Protein AF-A0A3B9G2R1-F1 (afdb_monomer_lite)

Radius of gyration: 19.55 Å; chains: 1; bounding box: 40×52×45 Å

Structure (mmCIF, N/CA/C/O backbone):
data_AF-A0A3B9G2R1-F1
#
_entry.id   AF-A0A3B9G2R1-F1
#
loop_
_atom_site.group_PDB
_atom_site.id
_atom_site.type_symbol
_atom_site.label_atom_id
_atom_site.label_alt_id
_atom_site.label_comp_id
_atom_site.label_asym_id
_atom_site.label_entity_id
_atom_site.label_seq_id
_atom_site.pdbx_PDB_ins_code
_atom_site.Cartn_x
_atom_site.Cartn_y
_atom_site.Cartn_z
_atom_site.occupancy
_atom_site.B_iso_or_equiv
_atom_site.auth_seq_id
_atom_site.auth_comp_id
_atom_site.auth_asym_id
_atom_site.auth_atom_id
_atom_site.pdbx_PDB_model_num
ATOM 1 N N . MET A 1 1 ? 6.157 -12.176 -3.602 1.00 45.78 1 MET A N 1
ATOM 2 C CA . MET A 1 1 ? 5.089 -12.116 -2.563 1.00 45.78 1 MET A CA 1
ATOM 3 C C . MET A 1 1 ? 5.605 -12.265 -1.128 1.00 45.78 1 MET A C 1
ATOM 5 O O . MET A 1 1 ? 5.295 -11.391 -0.331 1.00 45.78 1 MET A O 1
ATOM 9 N N . ILE A 1 2 ? 6.434 -13.267 -0.786 1.00 42.62 2 ILE A N 1
ATOM 10 C 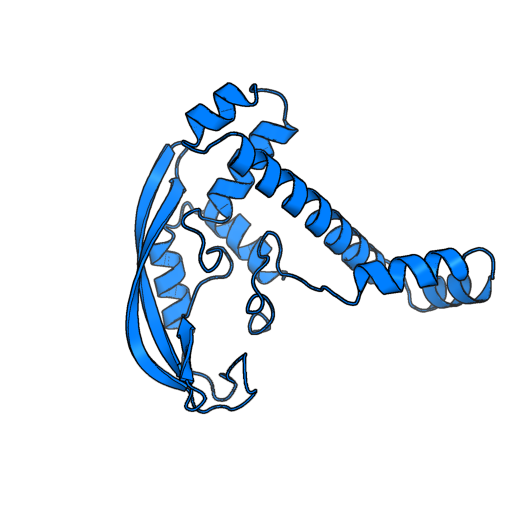CA . ILE A 1 2 ? 7.102 -13.351 0.541 1.00 42.62 2 ILE A CA 1
ATOM 11 C C . ILE A 1 2 ? 7.899 -12.067 0.850 1.00 42.62 2 ILE A C 1
ATOM 13 O O . ILE A 1 2 ? 7.837 -11.541 1.959 1.00 42.62 2 ILE A O 1
ATOM 17 N N . ASN A 1 3 ? 8.548 -11.493 -0.170 1.00 51.84 3 ASN A N 1
ATOM 18 C CA . ASN A 1 3 ? 9.283 -10.231 -0.063 1.00 51.84 3 ASN A CA 1
ATOM 19 C C . ASN A 1 3 ? 8.416 -9.044 0.414 1.00 51.84 3 ASN A C 1
ATOM 21 O O . ASN A 1 3 ? 8.906 -8.218 1.177 1.00 51.84 3 ASN A O 1
ATOM 25 N N . LEU A 1 4 ? 7.125 -8.983 0.051 1.00 56.53 4 LEU A N 1
ATOM 26 C CA . LEU A 1 4 ? 6.211 -7.929 0.513 1.00 56.53 4 LEU A CA 1
ATOM 27 C C . LEU A 1 4 ? 5.960 -8.038 2.023 1.00 56.53 4 LEU A C 1
ATOM 29 O O . LEU A 1 4 ? 6.043 -7.043 2.731 1.00 56.53 4 LEU A O 1
ATOM 33 N N . PHE A 1 5 ? 5.714 -9.247 2.530 1.00 57.31 5 PHE A N 1
ATOM 34 C CA . PHE A 1 5 ? 5.451 -9.487 3.954 1.00 57.31 5 PHE A CA 1
ATOM 35 C C . PHE A 1 5 ? 6.692 -9.250 4.802 1.00 57.31 5 PHE A C 1
ATOM 37 O O . PHE A 1 5 ? 6.624 -8.593 5.837 1.00 57.31 5 PHE A O 1
ATOM 44 N N . VAL A 1 6 ? 7.849 -9.707 4.324 1.00 55.84 6 VAL A N 1
ATOM 45 C CA . VAL A 1 6 ? 9.135 -9.422 4.962 1.00 55.84 6 VAL A CA 1
ATOM 46 C C . VAL A 1 6 ? 9.407 -7.914 4.983 1.00 55.84 6 VAL A C 1
ATOM 48 O O . VAL A 1 6 ? 9.883 -7.406 5.996 1.00 55.84 6 VAL A O 1
ATOM 51 N N . GLN A 1 7 ? 9.084 -7.180 3.913 1.00 58.44 7 GLN A N 1
ATOM 52 C CA . GLN A 1 7 ? 9.217 -5.719 3.877 1.00 58.44 7 GLN A CA 1
ATOM 53 C C . GLN A 1 7 ? 8.241 -5.026 4.837 1.00 58.44 7 GLN A C 1
ATOM 55 O O . GLN A 1 7 ? 8.685 -4.186 5.614 1.00 58.44 7 GLN A O 1
ATOM 60 N N . ILE A 1 8 ? 6.962 -5.417 4.862 1.00 62.84 8 ILE A N 1
ATOM 61 C CA . ILE A 1 8 ? 5.952 -4.906 5.808 1.00 62.84 8 ILE A CA 1
ATOM 62 C C . ILE A 1 8 ? 6.421 -5.110 7.257 1.00 62.84 8 ILE A C 1
ATOM 64 O O . ILE A 1 8 ? 6.459 -4.160 8.036 1.00 62.84 8 ILE A O 1
ATOM 68 N N . ILE A 1 9 ? 6.866 -6.323 7.606 1.00 59.66 9 ILE A N 1
ATOM 69 C CA . ILE A 1 9 ? 7.362 -6.650 8.952 1.00 59.66 9 ILE A CA 1
ATOM 70 C C . ILE A 1 9 ? 8.623 -5.846 9.289 1.00 59.66 9 ILE A C 1
ATOM 72 O O . ILE A 1 9 ? 8.758 -5.360 10.410 1.00 59.66 9 ILE A O 1
ATOM 76 N N . LYS A 1 10 ? 9.561 -5.697 8.344 1.00 56.25 10 LYS A N 1
ATOM 77 C CA . LYS A 1 10 ? 10.781 -4.903 8.552 1.00 56.25 10 LYS A CA 1
ATOM 78 C C . LYS A 1 10 ? 10.458 -3.428 8.788 1.00 56.25 10 LYS A C 1
ATOM 80 O O . LYS A 1 10 ? 11.094 -2.835 9.651 1.00 56.25 10 LYS A O 1
ATOM 85 N N . ILE A 1 11 ? 9.500 -2.850 8.066 1.00 62.72 11 ILE A N 1
ATOM 86 C CA . ILE A 1 11 ? 9.108 -1.441 8.226 1.00 62.72 11 ILE A CA 1
ATOM 87 C C . ILE A 1 11 ? 8.472 -1.217 9.597 1.00 62.72 11 ILE A C 1
ATOM 89 O O . ILE A 1 11 ? 8.939 -0.347 10.325 1.00 62.72 11 ILE A O 1
ATOM 93 N N . GLU A 1 12 ? 7.498 -2.045 9.984 1.00 65.00 12 GLU A N 1
ATOM 94 C CA . GLU A 1 12 ? 6.838 -1.931 11.294 1.00 65.00 12 GLU A CA 1
ATOM 95 C C . GLU A 1 12 ? 7.815 -2.142 12.452 1.00 65.00 12 GLU A C 1
ATOM 97 O O . GLU A 1 12 ? 7.836 -1.365 13.400 1.00 65.00 12 GLU A O 1
ATOM 102 N N . LYS A 1 13 ? 8.672 -3.170 12.376 1.00 62.03 13 LYS A N 1
ATOM 103 C CA . LYS A 1 13 ? 9.583 -3.499 13.483 1.00 62.03 13 LYS A CA 1
ATOM 104 C C . LYS A 1 13 ? 10.802 -2.586 13.579 1.00 62.03 13 LYS A C 1
ATOM 106 O O . LYS A 1 13 ? 11.337 -2.427 14.670 1.00 62.03 13 LYS A O 1
ATOM 111 N N . LYS A 1 14 ? 11.298 -2.053 12.457 1.00 61.28 14 LYS A N 1
ATOM 112 C CA . LYS A 1 14 ? 12.540 -1.256 12.421 1.00 61.28 14 LYS A CA 1
ATOM 113 C C . LYS A 1 14 ? 12.306 0.242 12.229 1.00 61.28 14 LYS A C 1
ATOM 115 O O . LYS A 1 14 ? 13.282 0.985 12.208 1.00 61.28 14 LYS A O 1
ATOM 120 N N . ASN A 1 15 ? 11.054 0.680 12.077 1.00 65.38 15 ASN A N 1
ATOM 121 C CA . ASN A 1 15 ? 10.675 2.084 11.897 1.00 65.38 15 ASN A CA 1
ATOM 122 C C . ASN A 1 15 ? 11.467 2.801 10.781 1.00 65.38 15 ASN A C 1
ATOM 124 O O . ASN A 1 15 ? 11.887 3.954 10.905 1.00 65.38 15 ASN A O 1
ATOM 128 N N . ILE A 1 16 ? 11.734 2.077 9.693 1.00 66.94 16 ILE A N 1
ATOM 129 C CA . ILE A 1 16 ? 12.517 2.580 8.560 1.00 66.94 16 ILE A CA 1
ATOM 130 C C . ILE A 1 16 ? 11.632 3.516 7.734 1.00 66.94 16 ILE A C 1
ATOM 132 O O . ILE A 1 16 ? 10.481 3.192 7.451 1.00 66.94 16 ILE A O 1
ATOM 136 N N . SER A 1 17 ? 12.172 4.663 7.313 1.00 74.69 17 SER A N 1
ATOM 137 C CA . SER A 1 17 ? 11.435 5.589 6.446 1.00 74.69 17 SER A CA 1
ATOM 138 C C . SER A 1 17 ? 11.202 5.006 5.047 1.00 74.69 17 SER A C 1
ATOM 140 O O . SER A 1 17 ? 12.033 4.249 4.533 1.00 74.69 17 SER A O 1
ATOM 142 N N . ILE A 1 18 ? 10.113 5.408 4.383 1.00 75.19 18 ILE A N 1
ATOM 143 C CA . ILE A 1 18 ? 9.841 4.996 2.997 1.00 75.19 18 ILE A CA 1
ATOM 144 C C . ILE A 1 18 ? 10.989 5.393 2.056 1.00 75.19 18 ILE A C 1
ATOM 146 O O . ILE A 1 18 ? 11.354 4.600 1.188 1.00 75.19 18 ILE A O 1
ATOM 150 N N . GLN A 1 19 ? 11.603 6.570 2.236 1.00 79.00 19 GLN A N 1
ATOM 151 C CA . GLN A 1 19 ? 12.732 6.990 1.398 1.00 79.00 19 GLN A CA 1
ATOM 152 C C . GLN A 1 19 ? 13.957 6.090 1.602 1.00 79.00 19 GLN A C 1
ATOM 154 O O . GLN A 1 19 ? 14.533 5.635 0.623 1.00 79.00 19 GLN A O 1
ATOM 159 N N . SER A 1 20 ? 14.290 5.719 2.841 1.00 78.38 20 SER A N 1
ATOM 160 C CA . SER A 1 20 ? 15.392 4.781 3.109 1.00 78.38 20 SER A CA 1
ATOM 161 C C . SER A 1 20 ? 15.161 3.409 2.462 1.00 78.38 20 SER A C 1
ATOM 163 O O . SER A 1 20 ? 16.105 2.758 2.015 1.00 78.38 20 SER A O 1
ATOM 165 N N . LEU A 1 21 ? 13.905 2.960 2.377 1.00 75.69 21 LEU A N 1
ATOM 166 C CA . LEU A 1 21 ? 13.558 1.732 1.664 1.00 75.69 21 LEU A CA 1
ATOM 167 C C . LEU A 1 21 ? 13.715 1.881 0.145 1.00 75.69 21 LEU A C 1
ATOM 169 O O . LEU A 1 21 ? 14.163 0.943 -0.517 1.00 75.69 21 LEU A O 1
ATOM 173 N N . ILE A 1 22 ? 13.357 3.041 -0.411 1.00 76.94 22 ILE A N 1
ATOM 174 C CA . ILE A 1 22 ? 13.614 3.355 -1.820 1.00 76.94 22 ILE A CA 1
ATOM 175 C C . ILE A 1 22 ? 15.115 3.342 -2.082 1.00 76.94 22 ILE A C 1
ATOM 177 O O . ILE A 1 22 ? 15.542 2.674 -3.016 1.00 76.94 22 ILE A O 1
ATOM 181 N N . ASP A 1 23 ? 15.913 3.997 -1.245 1.00 79.19 23 ASP A N 1
ATOM 182 C CA . ASP A 1 23 ? 17.365 4.060 -1.407 1.00 79.19 23 ASP A CA 1
ATOM 183 C C . ASP A 1 23 ? 17.974 2.652 -1.384 1.00 79.19 23 ASP A C 1
ATOM 185 O O . ASP A 1 23 ? 18.732 2.292 -2.281 1.00 79.19 23 ASP A O 1
ATOM 189 N N . HIS A 1 24 ? 17.551 1.796 -0.446 1.00 75.25 24 HIS A N 1
ATOM 190 C CA . HIS A 1 24 ? 17.944 0.384 -0.429 1.00 75.25 24 HIS A CA 1
ATOM 191 C C . HIS A 1 24 ? 17.500 -0.369 -1.693 1.00 75.25 24 HIS A C 1
ATOM 193 O O . HIS A 1 24 ? 18.254 -1.168 -2.247 1.00 75.25 24 HIS A O 1
ATOM 199 N N . THR A 1 25 ? 16.277 -0.124 -2.171 1.00 73.06 25 THR A N 1
ATOM 200 C CA . THR A 1 25 ? 15.775 -0.719 -3.421 1.00 73.06 25 THR A CA 1
ATOM 201 C C . THR A 1 25 ? 16.638 -0.285 -4.605 1.00 73.06 25 THR A C 1
ATOM 203 O O . THR A 1 25 ? 16.967 -1.101 -5.456 1.00 73.06 25 THR A O 1
ATOM 206 N N . LEU A 1 26 ? 17.059 0.979 -4.636 1.00 74.56 26 LEU A N 1
ATOM 207 C CA . LEU A 1 26 ? 17.904 1.545 -5.682 1.00 74.56 26 LEU A CA 1
ATOM 208 C C . LEU A 1 26 ? 19.358 1.065 -5.618 1.00 74.56 26 LEU A C 1
ATOM 210 O O . LEU A 1 26 ? 19.982 0.988 -6.675 1.00 74.56 26 LEU A O 1
ATOM 214 N N . LEU A 1 27 ? 19.886 0.753 -4.428 1.00 74.31 27 LEU A N 1
ATOM 215 C CA . LEU A 1 27 ? 21.220 0.163 -4.246 1.00 74.31 27 LEU A CA 1
ATOM 216 C C . LEU A 1 27 ? 21.298 -1.249 -4.838 1.00 74.31 27 LEU A C 1
ATOM 218 O O . LEU A 1 27 ? 22.291 -1.591 -5.470 1.00 74.31 27 LEU A O 1
ATOM 222 N N . GLY A 1 28 ? 20.239 -2.045 -4.669 1.00 64.25 28 GLY A N 1
ATOM 223 C CA . GLY A 1 28 ? 20.122 -3.368 -5.289 1.00 64.25 28 GLY A CA 1
ATOM 224 C C . GLY A 1 28 ? 19.713 -3.334 -6.766 1.00 64.25 28 GLY A C 1
ATOM 225 O O . GLY A 1 28 ? 19.775 -4.357 -7.440 1.00 64.25 28 GLY A O 1
ATOM 226 N N . TYR A 1 29 ? 19.291 -2.175 -7.282 1.00 64.94 29 TYR A N 1
ATOM 227 C CA . TYR A 1 29 ? 18.818 -2.027 -8.655 1.00 64.94 29 TYR A CA 1
ATOM 228 C C . TYR A 1 29 ? 19.973 -1.669 -9.598 1.00 64.94 29 TYR A C 1
ATOM 230 O O . TYR A 1 29 ? 20.297 -0.495 -9.810 1.00 64.94 29 TYR A O 1
ATOM 238 N N . SER A 1 30 ? 20.580 -2.700 -10.185 1.00 57.31 30 SER A N 1
ATOM 239 C CA . SER A 1 30 ? 21.680 -2.591 -11.150 1.00 57.31 30 SER A CA 1
ATOM 240 C C . SER A 1 30 ? 21.232 -2.317 -12.593 1.00 57.31 30 SER A C 1
ATOM 242 O O . SER A 1 30 ? 22.085 -2.212 -13.469 1.00 57.31 30 SER A O 1
ATOM 244 N N . GLY A 1 31 ? 19.928 -2.150 -12.858 1.00 56.03 31 GLY A N 1
ATOM 245 C CA . GLY A 1 31 ? 19.416 -2.106 -14.234 1.00 56.03 31 GLY A CA 1
ATOM 246 C C . GLY A 1 31 ? 19.618 -3.454 -14.933 1.00 56.03 31 GLY A C 1
ATOM 247 O O . GLY A 1 31 ? 20.217 -3.502 -16.004 1.00 56.03 31 GLY A O 1
ATOM 248 N N . SER A 1 32 ? 19.248 -4.537 -14.240 1.00 42.25 32 SER A N 1
ATOM 249 C CA . SER A 1 32 ? 19.555 -5.924 -14.600 1.00 42.25 32 SER A CA 1
ATOM 250 C C . SER A 1 32 ? 19.155 -6.245 -16.053 1.00 42.25 32 SER A C 1
ATOM 252 O O . SER A 1 32 ? 18.131 -5.744 -16.516 1.00 42.25 32 SER A O 1
ATOM 254 N N . PRO A 1 33 ? 19.888 -7.129 -16.763 1.00 37.31 33 PRO A N 1
ATOM 255 C CA . PRO A 1 33 ? 19.527 -7.649 -18.092 1.00 37.31 33 PRO A CA 1
ATOM 256 C C . PRO A 1 33 ? 18.090 -8.195 -18.229 1.00 37.31 33 PRO A C 1
ATOM 258 O O . PRO A 1 33 ? 17.602 -8.345 -19.347 1.00 37.31 33 PRO A O 1
ATOM 261 N N . ASP A 1 34 ? 17.402 -8.442 -17.109 1.00 47.03 34 ASP A N 1
ATOM 262 C CA . ASP A 1 34 ? 16.013 -8.908 -17.035 1.00 47.03 34 ASP A CA 1
ATOM 263 C C . ASP A 1 34 ? 14.953 -7.790 -16.950 1.00 47.03 34 ASP A C 1
ATOM 265 O O . ASP A 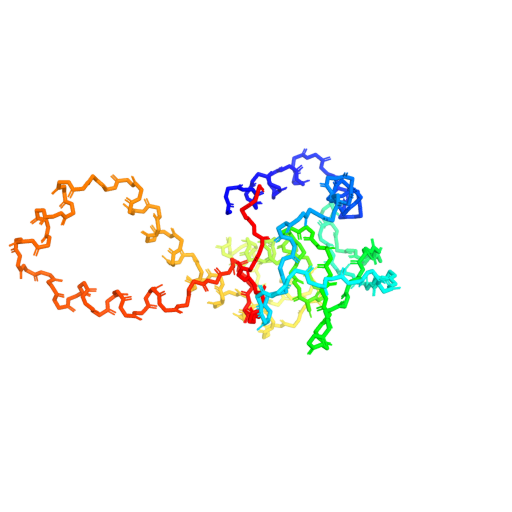1 34 ? 13.756 -8.084 -16.860 1.00 47.03 34 ASP A O 1
ATOM 269 N N . ASP A 1 35 ? 15.349 -6.513 -17.012 1.00 62.53 35 ASP A N 1
ATOM 270 C CA . ASP A 1 35 ? 14.464 -5.341 -17.003 1.00 62.53 35 ASP A CA 1
ATOM 271 C C . ASP A 1 35 ? 13.669 -5.215 -18.322 1.00 62.53 35 ASP A C 1
ATOM 273 O O . ASP A 1 35 ? 13.867 -4.334 -19.164 1.00 62.53 35 ASP A O 1
ATOM 277 N N . HIS A 1 36 ? 12.728 -6.133 -18.518 1.00 69.44 36 HIS A N 1
ATOM 278 C CA . HIS A 1 36 ? 11.814 -6.118 -19.644 1.00 69.44 36 HIS A CA 1
ATOM 279 C C . HIS A 1 36 ? 10.684 -5.125 -19.387 1.00 69.44 36 HIS A C 1
ATOM 281 O O . HIS A 1 36 ? 10.108 -5.044 -18.295 1.00 69.44 36 HIS A O 1
ATOM 287 N N . CYS A 1 37 ? 10.320 -4.387 -20.432 1.00 73.88 37 CYS A N 1
ATOM 288 C CA . CYS A 1 37 ? 9.137 -3.554 -20.420 1.00 73.88 37 CYS A CA 1
ATOM 289 C C . CYS A 1 37 ? 7.904 -4.415 -20.156 1.00 73.88 37 CYS A C 1
ATOM 291 O O . CYS A 1 37 ? 7.532 -5.270 -20.954 1.00 73.88 37 CYS A O 1
ATOM 293 N N . THR A 1 38 ? 7.200 -4.103 -19.079 1.00 69.62 38 THR A N 1
ATOM 294 C CA . THR A 1 38 ? 5.968 -4.785 -18.671 1.00 69.62 38 THR A CA 1
ATOM 295 C C . THR A 1 38 ? 4.826 -4.631 -19.689 1.00 69.62 38 THR A C 1
ATOM 297 O O . THR A 1 38 ? 3.821 -5.325 -19.614 1.00 69.62 38 THR A O 1
ATOM 300 N N . SER A 1 39 ? 4.943 -3.705 -20.644 1.00 74.38 39 SER A N 1
ATOM 301 C CA . SER A 1 39 ? 3.933 -3.511 -21.685 1.00 74.38 39 SER A CA 1
ATOM 302 C C . SER A 1 39 ? 4.241 -4.259 -22.982 1.00 74.38 39 SER A C 1
ATOM 304 O O . SER A 1 39 ? 3.301 -4.735 -23.609 1.00 74.38 39 SER A O 1
ATOM 306 N N . CYS A 1 40 ? 5.505 -4.336 -23.413 1.00 78.75 40 CYS A N 1
ATOM 307 C CA . CYS A 1 40 ? 5.869 -4.928 -24.710 1.00 78.75 40 CYS A CA 1
ATOM 308 C C . CYS A 1 40 ? 6.834 -6.121 -24.625 1.00 78.75 40 CYS A C 1
ATOM 310 O O . CYS A 1 40 ? 7.160 -6.703 -25.655 1.00 78.75 40 CYS A O 1
ATOM 312 N N . GLY A 1 41 ? 7.323 -6.459 -23.430 1.00 74.88 41 GLY A N 1
ATOM 313 C CA . GLY A 1 41 ? 8.217 -7.590 -23.181 1.00 74.88 41 GLY A CA 1
ATOM 314 C C . GLY A 1 41 ? 9.660 -7.410 -23.656 1.00 74.88 41 GLY A C 1
ATOM 315 O O . GLY A 1 41 ? 10.414 -8.367 -23.590 1.00 74.88 41 GLY A O 1
ATOM 316 N N . ARG A 1 42 ? 10.071 -6.227 -24.139 1.00 78.56 42 ARG A N 1
ATOM 317 C CA . ARG A 1 42 ? 11.441 -5.974 -24.640 1.00 78.56 42 ARG A CA 1
ATOM 318 C C . ARG A 1 42 ? 12.341 -5.330 -23.582 1.00 78.56 42 ARG A C 1
ATOM 320 O O . ARG A 1 42 ? 11.870 -4.489 -22.817 1.00 78.56 42 ARG A O 1
ATOM 327 N N . SER A 1 43 ? 13.636 -5.634 -23.603 1.00 71.38 43 SER A N 1
ATOM 328 C CA . SER A 1 43 ? 14.671 -5.149 -22.669 1.00 71.38 43 SER A CA 1
ATOM 329 C C . SER A 1 43 ? 15.332 -3.820 -23.092 1.00 71.38 43 SER A C 1
ATOM 331 O O . SER A 1 43 ? 16.526 -3.601 -22.910 1.00 71.38 43 SER A O 1
ATOM 333 N N . HIS A 1 44 ? 14.555 -2.888 -23.659 1.00 75.62 44 HIS A N 1
ATOM 334 C CA . HIS A 1 44 ? 15.053 -1.575 -24.103 1.00 75.62 44 HIS A CA 1
ATOM 335 C C . HIS A 1 44 ? 14.630 -0.453 -23.149 1.00 75.62 44 HIS A C 1
ATOM 337 O O . HIS A 1 44 ? 13.876 0.443 -23.538 1.00 75.62 44 HIS A O 1
ATOM 343 N N . LEU A 1 45 ? 15.067 -0.505 -21.889 1.00 78.81 45 LEU A N 1
ATOM 344 C CA . LEU A 1 45 ? 14.792 0.552 -20.912 1.00 78.81 45 LEU A CA 1
ATOM 345 C C . LEU A 1 45 ? 15.930 1.573 -20.867 1.00 78.81 45 LEU A C 1
ATOM 347 O O . LEU A 1 45 ? 17.037 1.285 -20.423 1.00 78.81 45 LEU A O 1
ATOM 351 N N . LYS A 1 46 ? 15.640 2.810 -21.282 1.00 83.69 46 LYS A N 1
ATOM 352 C CA . LYS A 1 46 ? 16.573 3.939 -21.170 1.00 83.69 46 LYS A CA 1
ATOM 353 C C . LYS A 1 46 ? 16.234 4.755 -19.932 1.00 83.69 46 LYS A C 1
ATOM 355 O O . LYS A 1 46 ? 15.075 5.117 -19.719 1.00 83.69 46 LYS A O 1
ATOM 360 N N . LYS A 1 47 ? 17.238 5.053 -19.105 1.00 83.12 47 LYS A N 1
ATOM 361 C CA . LYS A 1 47 ? 17.071 5.963 -17.965 1.00 83.12 47 LYS A CA 1
ATOM 362 C C . LYS A 1 47 ? 16.639 7.333 -18.490 1.00 83.12 47 LYS A C 1
ATOM 364 O O . LYS A 1 47 ? 17.255 7.843 -19.420 1.00 83.12 47 LYS A O 1
ATOM 369 N N . LEU A 1 48 ? 15.587 7.903 -17.904 1.00 81.38 48 LEU A N 1
ATOM 370 C CA . LEU A 1 48 ? 15.036 9.187 -18.335 1.00 81.38 48 LEU A CA 1
ATOM 371 C C . LEU A 1 48 ? 15.397 10.298 -17.342 1.00 81.38 48 LEU A C 1
ATOM 373 O O . LEU A 1 48 ? 16.291 11.092 -17.595 1.00 81.38 48 LEU A O 1
ATOM 377 N N . GLU A 1 49 ? 14.737 10.319 -16.188 1.00 83.56 49 GLU A N 1
ATOM 378 C CA . GLU A 1 49 ? 14.969 11.289 -15.113 1.00 83.56 49 GLU A CA 1
ATOM 379 C C . GLU A 1 49 ? 14.545 10.687 -13.768 1.00 83.56 49 GLU A C 1
ATOM 381 O O . GLU A 1 49 ? 14.125 9.527 -13.697 1.00 83.56 49 GLU A O 1
ATOM 386 N N . ASN A 1 50 ? 14.662 11.453 -12.686 1.00 87.00 50 ASN A N 1
ATOM 387 C CA . ASN A 1 50 ? 14.099 11.033 -11.408 1.00 87.00 50 ASN A CA 1
ATOM 388 C C . ASN A 1 50 ? 12.589 11.297 -11.388 1.00 87.00 50 ASN A C 1
ATOM 390 O O . ASN A 1 50 ? 12.115 12.318 -11.875 1.00 87.00 50 ASN A O 1
ATOM 394 N N . TYR A 1 51 ? 11.839 10.366 -10.813 1.00 86.25 51 TYR A N 1
ATOM 395 C CA . TYR A 1 51 ? 10.428 10.526 -10.504 1.00 86.25 51 TYR A CA 1
ATOM 396 C C . TYR A 1 51 ? 10.275 10.939 -9.047 1.00 86.25 51 TYR A C 1
ATOM 398 O O . TYR A 1 51 ? 10.843 10.302 -8.156 1.00 86.25 51 TYR A O 1
ATOM 406 N N . GLU A 1 52 ? 9.473 11.970 -8.816 1.00 91.56 52 GLU A N 1
ATOM 407 C CA . GLU A 1 52 ? 9.138 12.444 -7.483 1.00 91.56 52 GLU A CA 1
ATOM 408 C C . GLU A 1 52 ? 7.628 12.480 -7.295 1.00 91.56 52 GLU A C 1
ATOM 410 O O . GLU A 1 52 ? 6.881 12.821 -8.214 1.00 91.56 52 GLU A O 1
ATOM 415 N N . ARG A 1 53 ? 7.173 12.144 -6.088 1.00 89.19 53 ARG A N 1
ATOM 416 C CA . ARG A 1 53 ? 5.789 12.381 -5.670 1.00 89.19 53 ARG A CA 1
ATOM 417 C C . ARG A 1 53 ? 5.678 12.452 -4.159 1.00 89.19 53 ARG A C 1
ATOM 419 O O . ARG A 1 53 ? 6.498 11.883 -3.446 1.00 89.19 53 ARG A O 1
ATOM 426 N N . TRP A 1 54 ? 4.618 13.085 -3.689 1.00 91.25 54 TRP A N 1
ATOM 427 C CA . TRP A 1 54 ? 4.219 13.012 -2.292 1.00 91.25 54 TRP A CA 1
ATOM 428 C C . TRP A 1 54 ? 3.467 11.711 -2.015 1.00 91.25 54 TRP A C 1
ATOM 430 O O . TRP A 1 54 ? 2.712 11.227 -2.870 1.00 91.25 54 TRP A O 1
ATOM 440 N N . ILE A 1 55 ? 3.699 11.142 -0.835 1.00 90.19 55 ILE A N 1
ATOM 441 C CA . ILE A 1 55 ? 2.995 9.978 -0.305 1.00 90.19 55 ILE A CA 1
ATOM 442 C C . ILE A 1 55 ? 2.595 10.259 1.141 1.00 90.19 55 ILE A C 1
ATOM 444 O O . ILE A 1 55 ? 3.437 10.642 1.947 1.00 90.19 55 ILE A O 1
ATOM 448 N N . THR A 1 56 ? 1.338 10.001 1.478 1.00 89.38 56 THR A N 1
ATOM 449 C CA . THR A 1 56 ? 0.855 9.929 2.853 1.00 89.38 56 THR A CA 1
ATOM 450 C C . THR A 1 56 ? 1.245 8.585 3.468 1.00 89.38 56 THR A C 1
ATOM 452 O O . THR A 1 56 ? 0.942 7.521 2.911 1.00 89.38 56 THR A O 1
ATOM 455 N N . GLU A 1 57 ? 1.914 8.608 4.617 1.00 86.19 57 GLU A N 1
ATOM 456 C CA . GLU A 1 57 ? 2.312 7.412 5.355 1.00 86.19 57 GLU A CA 1
ATOM 457 C C . GLU A 1 57 ? 1.916 7.471 6.831 1.00 86.19 57 GLU A C 1
ATOM 459 O O . GLU A 1 57 ? 1.772 8.542 7.416 1.00 86.19 57 GLU A O 1
ATOM 464 N N . HIS A 1 58 ? 1.744 6.292 7.430 1.00 80.88 58 HIS A N 1
ATOM 465 C CA . HIS A 1 58 ? 1.583 6.141 8.869 1.00 80.88 58 HIS A CA 1
ATOM 466 C C . HIS A 1 58 ? 2.952 5.837 9.483 1.00 80.88 58 HIS A C 1
ATOM 468 O O . HIS A 1 58 ? 3.533 4.789 9.194 1.00 80.88 58 HIS A O 1
ATOM 474 N N . LYS A 1 59 ? 3.463 6.744 10.319 1.00 78.62 59 LYS A N 1
ATOM 475 C CA . LYS A 1 59 ? 4.771 6.636 10.971 1.00 78.62 59 LYS A CA 1
ATOM 476 C C . LYS A 1 59 ? 4.659 7.036 12.437 1.00 78.62 59 LYS A C 1
ATOM 478 O O . LYS A 1 59 ? 4.204 8.133 12.749 1.00 78.62 59 LYS A O 1
ATOM 483 N N . ASN A 1 60 ? 5.101 6.162 13.344 1.00 76.62 60 ASN A N 1
ATOM 484 C CA . ASN A 1 60 ? 5.052 6.393 14.796 1.00 76.62 60 ASN A CA 1
ATOM 485 C C . ASN A 1 60 ? 3.665 6.815 15.315 1.00 76.62 60 ASN A C 1
ATOM 487 O O . ASN A 1 60 ? 3.564 7.719 16.139 1.00 76.62 60 ASN A O 1
ATOM 491 N N . GLY A 1 61 ? 2.591 6.210 14.799 1.00 77.19 61 GLY A N 1
ATOM 492 C CA . GLY A 1 61 ? 1.221 6.552 15.198 1.00 77.19 61 GLY A CA 1
ATOM 493 C C . GLY A 1 61 ? 0.647 7.811 14.540 1.00 77.19 61 GLY A C 1
ATOM 494 O O . GLY A 1 61 ? -0.523 8.114 14.751 1.00 77.19 61 GLY A O 1
ATOM 495 N N . ASN A 1 62 ? 1.437 8.528 13.735 1.00 82.81 62 ASN A N 1
ATOM 496 C CA . ASN A 1 62 ? 1.031 9.769 13.081 1.00 82.81 62 ASN A CA 1
ATOM 497 C C . ASN A 1 62 ? 0.896 9.586 11.571 1.00 82.81 62 ASN A C 1
ATOM 499 O O . ASN A 1 62 ? 1.611 8.792 10.958 1.00 82.81 62 ASN A O 1
ATOM 503 N N . ILE A 1 63 ? 0.003 10.368 10.970 1.00 87.94 63 ILE A N 1
ATOM 504 C CA . ILE A 1 63 ? -0.138 10.478 9.519 1.00 87.94 63 ILE A CA 1
ATOM 505 C C . ILE A 1 63 ? 0.717 11.648 9.047 1.00 87.94 63 ILE A C 1
ATOM 507 O O . ILE A 1 63 ? 0.537 12.770 9.514 1.00 87.94 63 ILE A O 1
ATOM 511 N N . ILE A 1 64 ? 1.661 11.379 8.150 1.00 89.00 64 ILE A N 1
ATOM 512 C CA . ILE A 1 64 ? 2.599 12.378 7.630 1.00 89.00 64 ILE A CA 1
ATOM 513 C C . ILE A 1 64 ? 2.657 12.322 6.104 1.00 89.00 64 ILE A C 1
ATOM 515 O O . ILE A 1 64 ? 2.402 11.279 5.502 1.00 89.00 64 ILE A O 1
ATOM 519 N N . GLU A 1 65 ? 3.033 13.435 5.480 1.00 91.06 65 GLU A N 1
ATOM 520 C CA . GLU A 1 65 ? 3.361 13.485 4.058 1.00 91.06 65 GLU A CA 1
ATOM 521 C C . GLU A 1 65 ? 4.873 13.407 3.853 1.00 91.06 65 GLU A C 1
ATOM 523 O O . GLU A 1 65 ? 5.639 14.200 4.399 1.00 91.06 65 GLU A O 1
ATOM 528 N N . THR A 1 66 ? 5.297 12.478 3.003 1.00 88.25 66 THR A N 1
ATOM 529 C CA . THR A 1 66 ? 6.699 12.279 2.646 1.00 88.25 66 THR A CA 1
ATOM 530 C C . THR A 1 66 ? 6.869 12.411 1.143 1.00 88.25 66 THR A C 1
ATOM 532 O O . THR A 1 66 ? 6.212 11.723 0.355 1.00 88.25 66 THR A O 1
ATOM 535 N N . LYS A 1 67 ? 7.791 13.279 0.721 1.00 90.69 67 LYS A N 1
ATOM 536 C CA . LYS A 1 67 ? 8.201 13.369 -0.679 1.00 90.69 67 LYS A CA 1
ATOM 537 C C . LYS A 1 67 ? 9.177 12.242 -0.982 1.00 90.69 67 LYS A C 1
ATOM 539 O O . LYS A 1 67 ? 10.258 12.188 -0.404 1.00 90.69 67 LYS A O 1
ATOM 544 N N . ILE A 1 68 ? 8.802 11.365 -1.904 1.00 88.75 68 ILE A N 1
ATOM 545 C CA . ILE A 1 68 ? 9.676 10.301 -2.385 1.00 88.75 68 ILE A CA 1
ATOM 546 C C . ILE A 1 68 ? 10.382 10.706 -3.674 1.00 88.75 68 ILE A C 1
ATOM 548 O O . ILE A 1 68 ? 9.800 11.402 -4.511 1.00 88.75 68 ILE A O 1
ATOM 552 N N . ARG A 1 69 ? 11.608 10.212 -3.863 1.00 89.38 69 ARG A N 1
ATOM 553 C CA . ARG A 1 69 ? 12.391 10.361 -5.097 1.00 89.38 69 ARG A CA 1
ATOM 554 C C . ARG A 1 69 ? 12.977 9.020 -5.520 1.00 89.38 69 ARG A C 1
ATOM 556 O O . ARG A 1 69 ? 13.622 8.350 -4.722 1.00 89.38 69 ARG A O 1
ATOM 563 N N . THR A 1 70 ? 12.773 8.639 -6.779 1.00 85.62 70 THR A N 1
ATOM 564 C CA . THR A 1 70 ? 13.273 7.374 -7.344 1.00 85.62 70 THR A CA 1
ATOM 565 C C . THR A 1 70 ? 13.646 7.499 -8.828 1.00 85.62 70 THR A C 1
ATOM 567 O O . THR A 1 70 ? 13.426 8.541 -9.442 1.00 85.62 70 THR A O 1
ATOM 570 N N . LYS A 1 71 ? 14.220 6.450 -9.430 1.00 84.12 71 LYS A N 1
ATOM 571 C CA . LYS A 1 71 ? 14.617 6.407 -10.846 1.00 84.12 71 LYS A CA 1
ATOM 572 C C . LYS A 1 71 ? 13.424 6.082 -11.759 1.00 84.12 71 LYS A C 1
ATOM 574 O O . LYS A 1 71 ? 12.646 5.167 -11.475 1.00 84.12 71 LYS A O 1
ATOM 579 N N . ARG A 1 72 ? 13.323 6.797 -12.888 1.00 85.62 72 ARG A N 1
ATOM 580 C CA . ARG A 1 72 ? 12.369 6.536 -13.977 1.00 85.62 72 ARG A CA 1
ATOM 581 C C . ARG A 1 72 ? 13.094 6.145 -15.262 1.00 85.62 72 ARG A C 1
ATOM 583 O O . ARG A 1 72 ? 14.101 6.745 -15.641 1.00 85.62 72 ARG A O 1
ATOM 590 N N . TYR A 1 73 ? 12.518 5.182 -15.963 1.00 84.81 73 TYR A N 1
ATOM 591 C CA . TYR A 1 73 ? 12.993 4.637 -17.226 1.00 84.81 73 TYR A CA 1
ATOM 592 C C . TYR A 1 73 ? 11.900 4.753 -18.286 1.00 84.81 73 TYR A C 1
ATOM 594 O O . TYR A 1 73 ? 10.713 4.785 -17.958 1.00 84.81 73 TYR A O 1
ATOM 602 N N . LYS A 1 74 ? 12.289 4.812 -19.557 1.00 86.00 74 LYS A N 1
ATOM 603 C CA . LYS A 1 74 ? 11.379 4.818 -20.702 1.00 86.00 74 LYS A CA 1
ATOM 604 C C . LYS A 1 74 ? 11.757 3.697 -21.659 1.00 86.00 74 LYS A C 1
ATOM 606 O O . LYS A 1 74 ? 12.920 3.566 -22.035 1.00 86.00 74 LYS A O 1
ATOM 611 N N . CYS A 1 75 ? 10.764 2.905 -22.041 1.00 84.31 75 CYS A N 1
ATOM 612 C CA . CYS A 1 75 ? 10.895 1.921 -23.099 1.00 84.31 75 CYS A CA 1
ATOM 613 C C . CYS A 1 75 ? 10.721 2.579 -24.472 1.00 84.31 75 CYS A C 1
ATOM 615 O O . CYS A 1 75 ? 9.966 3.543 -24.621 1.00 84.31 75 CYS A O 1
ATOM 617 N N . GLU A 1 76 ? 11.351 2.017 -25.499 1.00 86.19 76 GLU A N 1
ATOM 618 C CA . GLU A 1 76 ? 11.165 2.431 -26.896 1.00 86.19 76 GLU A CA 1
ATOM 619 C C . GLU A 1 76 ? 9.719 2.269 -27.391 1.00 86.19 76 GLU A C 1
ATOM 621 O O . GLU A 1 76 ? 9.294 3.007 -28.272 1.00 86.19 76 GLU A O 1
ATOM 626 N N . CYS A 1 77 ? 8.909 1.407 -26.762 1.00 83.38 77 CYS A N 1
ATOM 627 C CA . CYS A 1 77 ? 7.464 1.336 -27.025 1.00 83.38 77 CYS A CA 1
ATOM 628 C C . CYS A 1 77 ? 6.668 2.536 -26.466 1.00 83.38 77 CYS A C 1
ATOM 630 O O . CYS A 1 77 ? 5.442 2.552 -26.541 1.00 83.38 77 CYS A O 1
ATOM 632 N N . GLY A 1 78 ? 7.339 3.506 -25.838 1.00 83.94 78 GLY A N 1
ATOM 633 C CA . GLY A 1 78 ? 6.748 4.723 -25.282 1.00 83.94 78 GLY A CA 1
ATOM 634 C C . GLY A 1 78 ? 6.364 4.645 -23.801 1.00 83.94 78 GLY A C 1
ATOM 635 O O . GLY A 1 78 ? 6.151 5.690 -23.184 1.00 83.94 78 GLY A O 1
ATOM 636 N N . HIS A 1 79 ? 6.327 3.452 -23.199 1.00 81.75 79 HIS A N 1
ATOM 637 C CA . HIS A 1 79 ? 5.917 3.270 -21.802 1.00 81.75 79 HIS A CA 1
ATOM 638 C C . HIS A 1 79 ? 7.008 3.675 -20.806 1.00 81.75 79 HIS A C 1
ATOM 640 O O . HIS A 1 79 ? 8.194 3.428 -21.018 1.00 81.75 79 HIS A O 1
ATOM 646 N N . SER A 1 80 ? 6.595 4.293 -19.696 1.00 83.81 80 SER A N 1
ATOM 647 C CA . SER A 1 80 ? 7.492 4.677 -18.602 1.00 83.81 80 SER A CA 1
ATOM 648 C C . SER A 1 80 ? 7.395 3.702 -17.432 1.00 83.81 80 SER A C 1
ATOM 650 O O . SER A 1 80 ? 6.303 3.271 -17.064 1.00 83.81 80 SER A O 1
ATOM 652 N N . HIS A 1 81 ? 8.537 3.414 -16.817 1.00 80.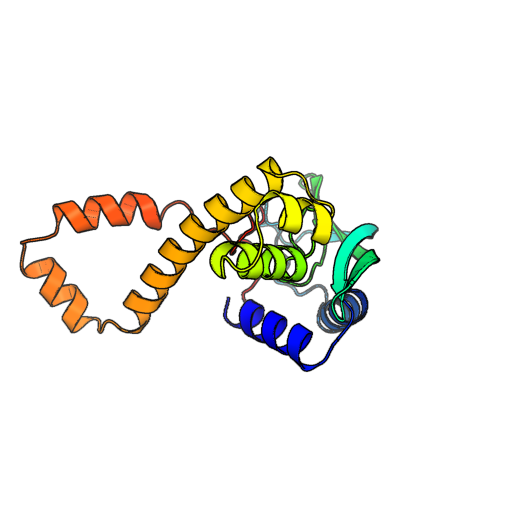25 81 HIS A N 1
ATOM 653 C CA . HIS A 1 81 ? 8.678 2.512 -15.680 1.00 80.25 81 HIS A CA 1
ATOM 654 C C . HIS A 1 81 ? 9.364 3.246 -14.531 1.00 80.25 81 HIS A C 1
ATOM 656 O O . HIS A 1 81 ? 10.271 4.048 -14.748 1.00 80.25 81 HIS A O 1
ATOM 662 N N . VAL A 1 82 ? 8.917 2.995 -13.305 1.00 80.75 82 VAL A N 1
ATOM 663 C CA . VAL A 1 82 ? 9.446 3.632 -12.097 1.00 80.75 82 VAL A CA 1
ATOM 664 C C . VAL A 1 82 ? 9.873 2.532 -11.141 1.00 80.75 82 VAL A C 1
ATOM 666 O O . VAL A 1 82 ? 9.100 1.609 -10.891 1.00 80.75 82 VAL A O 1
ATOM 669 N N . VAL A 1 83 ? 11.080 2.644 -10.592 1.00 78.12 83 VAL A N 1
ATOM 670 C CA . VAL A 1 83 ? 11.568 1.698 -9.584 1.00 78.12 83 VAL A CA 1
ATOM 671 C C . VAL A 1 83 ? 10.911 2.042 -8.253 1.00 78.12 83 VAL A C 1
ATOM 673 O O . VAL A 1 83 ? 11.140 3.118 -7.707 1.00 78.12 83 VAL A O 1
ATOM 676 N N . LEU A 1 84 ? 10.062 1.163 -7.731 1.00 75.69 84 LEU A N 1
ATOM 677 C CA . LEU A 1 84 ? 9.379 1.378 -6.457 1.00 75.69 84 LEU A CA 1
ATOM 678 C C . LEU A 1 84 ? 9.477 0.119 -5.593 1.00 75.69 84 LEU A C 1
ATOM 680 O O . LEU A 1 84 ? 9.285 -0.982 -6.111 1.00 75.69 84 LEU A O 1
ATOM 684 N N . PRO A 1 85 ? 9.726 0.256 -4.279 1.00 70.62 85 PRO A N 1
ATOM 685 C CA . PRO A 1 85 ? 9.578 -0.860 -3.363 1.00 70.62 85 PRO A CA 1
ATOM 686 C C . PRO A 1 85 ? 8.123 -1.328 -3.319 1.00 70.62 85 PRO A C 1
ATOM 688 O O . PRO A 1 85 ? 7.184 -0.550 -3.497 1.00 70.62 85 PRO A O 1
ATOM 691 N N . SER A 1 86 ? 7.942 -2.607 -3.000 1.00 68.12 86 SER A N 1
ATOM 692 C CA . SER A 1 86 ? 6.644 -3.293 -3.021 1.00 68.12 86 SER A CA 1
ATOM 693 C C . SER A 1 86 ? 5.566 -2.660 -2.130 1.00 68.12 86 SER A C 1
ATOM 695 O O . SER A 1 86 ? 4.373 -2.786 -2.401 1.00 68.12 86 SER A O 1
ATOM 697 N N . VAL A 1 87 ? 5.992 -1.950 -1.085 1.00 67.19 87 VAL A N 1
ATOM 698 C CA . VAL A 1 87 ? 5.132 -1.284 -0.095 1.00 67.19 87 VAL A CA 1
ATOM 699 C C . VAL A 1 87 ? 4.576 0.057 -0.574 1.00 67.19 87 VAL A C 1
ATOM 701 O O . VAL A 1 87 ? 3.721 0.657 0.080 1.00 67.19 87 VAL A O 1
ATOM 704 N N . ILE A 1 88 ? 5.060 0.554 -1.710 1.00 75.56 88 ILE A N 1
ATOM 705 C CA . ILE A 1 88 ? 4.528 1.751 -2.340 1.00 75.56 88 ILE A CA 1
ATOM 706 C C . ILE A 1 88 ? 3.535 1.309 -3.401 1.00 75.56 88 ILE A C 1
ATOM 708 O O . ILE A 1 88 ? 3.917 0.727 -4.412 1.00 75.56 88 ILE A O 1
ATOM 712 N N . VAL A 1 89 ? 2.256 1.625 -3.195 1.00 73.94 89 VAL A N 1
ATOM 713 C CA . VAL A 1 89 ? 1.228 1.307 -4.185 1.00 73.94 89 VAL A CA 1
ATOM 714 C C . VAL A 1 89 ? 1.371 2.262 -5.378 1.00 73.94 89 VAL A C 1
ATOM 716 O O . VAL A 1 89 ? 1.279 3.489 -5.205 1.00 73.94 89 VAL A O 1
ATOM 719 N N . PRO A 1 90 ? 1.602 1.757 -6.600 1.00 70.69 90 PRO A N 1
ATOM 720 C CA . PRO A 1 90 ? 1.751 2.619 -7.765 1.00 70.69 90 PRO A CA 1
ATOM 721 C C . PRO A 1 90 ? 0.492 3.451 -8.015 1.00 70.69 90 PRO A C 1
ATOM 723 O O . PRO A 1 90 ? -0.634 3.015 -7.764 1.00 70.69 90 PRO A O 1
ATOM 726 N N . TYR A 1 91 ? 0.698 4.688 -8.472 1.00 74.81 91 TYR A N 1
ATOM 727 C CA . TYR A 1 91 ? -0.345 5.687 -8.762 1.00 74.81 91 TYR A CA 1
ATOM 728 C C . TYR A 1 91 ? -1.221 6.116 -7.576 1.00 74.81 91 TYR A C 1
ATOM 730 O O . TYR A 1 91 ? -2.078 6.979 -7.735 1.00 74.81 91 TYR A O 1
ATOM 738 N N . ARG A 1 92 ? -1.003 5.574 -6.372 1.00 80.94 92 ARG A N 1
ATOM 739 C CA . ARG A 1 92 ? -1.680 6.033 -5.156 1.00 80.94 92 ARG A CA 1
ATOM 740 C C . ARG A 1 92 ? -0.814 6.993 -4.368 1.00 80.94 92 ARG A C 1
ATOM 742 O O . ARG A 1 92 ? 0.403 6.844 -4.335 1.00 80.94 92 ARG A O 1
ATOM 749 N N . HIS A 1 93 ? -1.477 7.942 -3.725 1.00 87.06 93 HIS A N 1
ATOM 750 C CA . HIS A 1 93 ? -0.861 8.858 -2.776 1.00 87.06 93 HIS A CA 1
ATOM 751 C C . HIS A 1 93 ? -0.689 8.228 -1.383 1.00 87.06 93 HIS A C 1
ATOM 753 O O . HIS A 1 93 ? 0.113 8.701 -0.606 1.00 87.06 93 HIS A O 1
ATOM 759 N N . HIS A 1 94 ? -1.369 7.121 -1.078 1.00 87.94 94 HIS A N 1
ATOM 760 C CA . HIS A 1 94 ? -1.284 6.458 0.227 1.00 87.94 94 HIS A CA 1
ATOM 761 C C . HIS A 1 94 ? -0.276 5.306 0.184 1.00 87.94 94 H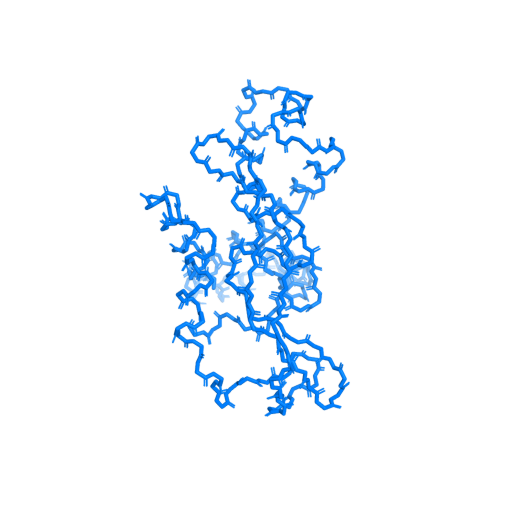IS A C 1
ATOM 763 O O . HIS A 1 94 ? -0.289 4.509 -0.764 1.00 87.94 94 HIS A O 1
ATOM 769 N N . SER A 1 95 ? 0.570 5.192 1.208 1.00 83.81 95 SER A N 1
ATOM 770 C CA . SER A 1 95 ? 1.446 4.031 1.378 1.00 83.81 95 SER A CA 1
ATOM 771 C C . SER A 1 95 ? 0.632 2.772 1.694 1.00 83.81 95 SER A C 1
ATOM 773 O O . SER A 1 95 ? -0.471 2.849 2.241 1.00 83.81 95 SER A O 1
ATOM 775 N N . LEU A 1 96 ? 1.167 1.588 1.372 1.00 81.50 96 LEU A N 1
ATOM 776 C CA . LEU A 1 96 ? 0.498 0.333 1.723 1.00 81.50 96 LEU A CA 1
ATOM 777 C C . LEU A 1 96 ? 0.298 0.219 3.237 1.00 81.50 96 LEU A C 1
ATOM 779 O O . LEU A 1 96 ? -0.769 -0.185 3.679 1.00 81.50 96 LEU A O 1
ATOM 783 N N . MET A 1 97 ? 1.294 0.632 4.023 1.00 78.56 97 MET A N 1
ATOM 784 C CA . MET A 1 97 ? 1.238 0.591 5.485 1.00 78.56 97 MET A CA 1
ATOM 785 C C . MET A 1 97 ? 0.085 1.425 6.030 1.00 78.56 97 MET A C 1
ATOM 787 O O . MET A 1 97 ? -0.687 0.939 6.849 1.00 78.56 97 MET A O 1
ATOM 791 N N . MET A 1 98 ? -0.095 2.645 5.521 1.00 86.19 98 MET A N 1
ATOM 792 C CA . MET A 1 98 ? -1.225 3.486 5.909 1.00 86.19 98 MET A CA 1
ATOM 793 C C . MET A 1 98 ? -2.567 2.806 5.614 1.00 86.19 98 MET A C 1
ATOM 795 O O . MET A 1 98 ? -3.456 2.805 6.464 1.00 86.19 98 MET A O 1
ATOM 799 N N . ILE A 1 99 ? -2.701 2.191 4.433 1.00 88.62 99 ILE A N 1
ATOM 800 C CA . ILE A 1 99 ? -3.913 1.453 4.056 1.00 88.62 99 ILE A CA 1
ATOM 801 C C . ILE A 1 99 ? -4.157 0.290 5.030 1.00 88.62 99 ILE A C 1
ATOM 803 O O . ILE A 1 99 ? -5.284 0.097 5.478 1.00 88.62 99 ILE A O 1
ATOM 807 N N . LEU A 1 100 ? -3.114 -0.466 5.384 1.00 86.19 100 LEU A N 1
ATOM 808 C CA . LEU A 1 100 ? -3.218 -1.598 6.309 1.00 86.19 100 LEU A CA 1
ATOM 809 C C . LEU A 1 100 ? -3.609 -1.168 7.725 1.00 86.19 100 LEU A C 1
ATOM 811 O O . LEU A 1 100 ? -4.459 -1.818 8.324 1.00 86.19 100 LEU A O 1
ATOM 815 N N . HIS A 1 101 ? -3.054 -0.068 8.238 1.00 85.44 101 HIS A N 1
ATOM 816 C CA . HIS A 1 101 ? -3.426 0.485 9.547 1.00 85.44 101 HIS A CA 1
ATOM 817 C C . HIS A 1 101 ? -4.888 0.948 9.579 1.00 85.44 101 HIS A C 1
ATOM 819 O O . HIS A 1 101 ? -5.621 0.599 10.500 1.00 85.44 101 HIS A O 1
ATOM 825 N N . ALA A 1 102 ? -5.354 1.644 8.537 1.00 90.19 102 ALA A N 1
ATOM 826 C CA . ALA A 1 102 ? -6.760 2.044 8.436 1.00 90.19 102 ALA A CA 1
ATOM 827 C C . ALA A 1 102 ? -7.712 0.833 8.386 1.00 90.19 102 ALA A C 1
ATOM 829 O O . ALA A 1 102 ? -8.790 0.851 8.980 1.00 90.19 102 ALA A O 1
ATOM 830 N N . LEU A 1 103 ? -7.310 -0.240 7.697 1.00 91.19 103 LEU A N 1
ATOM 831 C CA . LEU A 1 103 ? -8.072 -1.488 7.654 1.00 91.19 103 LEU A CA 1
ATOM 832 C C . LEU A 1 103 ? -8.029 -2.248 8.981 1.00 91.19 103 LEU A C 1
ATOM 834 O O . LEU A 1 103 ? -9.040 -2.829 9.366 1.00 91.19 103 LEU A O 1
ATOM 838 N N . TYR A 1 104 ? -6.897 -2.238 9.686 1.00 89.06 104 TYR A N 1
ATOM 839 C CA . TYR A 1 104 ? -6.790 -2.812 11.024 1.00 89.06 104 TYR A CA 1
ATOM 840 C C . TYR A 1 104 ? -7.797 -2.157 11.973 1.00 89.06 104 TYR A C 1
ATOM 842 O O . TYR A 1 104 ? -8.589 -2.864 12.595 1.00 89.06 104 TYR A O 1
ATOM 850 N N . ASP A 1 105 ? -7.846 -0.823 12.009 1.00 88.88 105 ASP A N 1
ATOM 851 C CA . ASP A 1 105 ? -8.818 -0.101 12.831 1.00 88.88 105 ASP A CA 1
ATOM 852 C C . ASP A 1 105 ? -10.261 -0.428 12.417 1.00 88.88 105 ASP A C 1
ATOM 854 O O . ASP A 1 105 ? -11.085 -0.724 13.285 1.00 88.88 105 ASP A O 1
ATOM 858 N N . TYR A 1 106 ? -10.544 -0.485 11.109 1.00 92.69 106 TYR A N 1
ATOM 859 C CA . TYR A 1 106 ? -11.860 -0.862 10.580 1.00 92.69 106 TYR A CA 1
ATOM 860 C C . TYR A 1 106 ? -12.311 -2.256 11.037 1.00 92.69 106 TYR A C 1
ATOM 862 O O . TYR A 1 106 ? -13.437 -2.421 11.503 1.00 92.69 106 TYR A O 1
ATOM 870 N N . PHE A 1 107 ? -11.446 -3.267 10.925 1.00 89.75 107 PHE A N 1
ATOM 871 C CA . PHE A 1 107 ? -11.787 -4.640 11.309 1.00 89.75 107 PHE A CA 1
ATOM 872 C C . PHE A 1 107 ? -11.737 -4.877 12.822 1.00 89.75 107 PHE A C 1
ATOM 874 O O . PHE A 1 107 ? -12.399 -5.793 13.301 1.00 89.75 107 PHE A O 1
ATOM 881 N N . SER A 1 108 ? -10.998 -4.058 13.579 1.00 90.12 108 SER A N 1
ATOM 882 C CA . SER A 1 108 ? -10.959 -4.138 15.045 1.00 90.12 108 SER A CA 1
ATOM 883 C C . SER A 1 108 ? -12.264 -3.695 15.712 1.00 90.12 108 SER A C 1
ATOM 885 O O . SER A 1 108 ? -12.493 -4.037 16.868 1.00 90.12 108 SER A O 1
ATOM 887 N N . GLN A 1 109 ? -13.085 -2.911 14.999 1.00 89.31 109 GLN A N 1
ATOM 888 C CA . GLN A 1 109 ? -14.344 -2.326 15.479 1.00 89.31 109 GLN A CA 1
ATOM 889 C C . GLN A 1 109 ? -14.205 -1.450 16.739 1.00 89.31 109 GLN A C 1
ATOM 891 O O . GLN A 1 109 ? -15.193 -1.167 17.410 1.00 89.31 109 GLN A O 1
ATOM 896 N N . LYS A 1 110 ? -12.989 -0.986 17.058 1.00 92.50 110 LYS A N 1
ATOM 897 C CA . LYS A 1 110 ? -12.733 -0.080 18.192 1.00 92.50 110 LYS A CA 1
ATOM 898 C C . LYS A 1 110 ? -13.055 1.383 17.887 1.00 92.50 110 LYS A C 1
ATOM 900 O O . LYS A 1 110 ? -13.198 2.170 18.814 1.00 92.50 110 LYS A O 1
ATOM 905 N N . LEU A 1 111 ? -13.124 1.736 16.605 1.00 93.00 111 LEU A N 1
ATOM 906 C CA . LEU A 1 111 ? -13.443 3.069 16.103 1.00 93.00 111 LEU A CA 1
ATOM 907 C C . LEU A 1 111 ? -14.607 2.975 15.117 1.00 93.00 111 LEU A C 1
ATOM 909 O O . LEU A 1 111 ? -14.732 2.006 14.363 1.00 93.00 111 LEU A O 1
ATOM 913 N N . THR A 1 112 ? -15.430 4.014 15.076 1.00 97.12 112 THR A N 1
ATOM 914 C CA . THR A 1 112 ? -16.446 4.198 14.043 1.00 97.12 112 THR A CA 1
ATOM 915 C C . THR A 1 112 ? -15.804 4.546 12.699 1.00 97.12 112 THR A C 1
ATOM 917 O O . THR A 1 112 ? -14.689 5.060 12.606 1.00 97.12 112 THR A O 1
ATOM 920 N N . VAL A 1 113 ? -16.554 4.335 11.616 1.00 96.69 113 VAL A N 1
ATOM 921 C CA . VAL A 1 113 ? -16.123 4.700 10.256 1.00 96.69 113 VAL A CA 1
ATOM 922 C C . VAL A 1 113 ? -15.780 6.193 10.139 1.00 96.69 113 VAL A C 1
ATOM 924 O O . VAL A 1 113 ? -14.845 6.549 9.421 1.00 96.69 113 VAL A O 1
ATOM 927 N N . SER A 1 114 ? -16.498 7.059 10.861 1.00 97.38 114 SER A N 1
ATOM 928 C CA . SER A 1 114 ? -16.233 8.501 10.879 1.00 97.38 114 SER A CA 1
ATOM 929 C C . SER A 1 114 ? -14.933 8.835 11.613 1.00 97.38 114 SER A C 1
ATOM 931 O O . SER A 1 114 ? -14.142 9.636 11.123 1.00 97.38 114 SER A O 1
ATOM 933 N N . GLU A 1 115 ? -14.672 8.195 12.754 1.00 97.00 115 GLU A N 1
ATOM 934 C CA . GLU A 1 115 ? -13.426 8.387 13.507 1.00 97.00 115 GLU A CA 1
ATOM 935 C C . GLU A 1 115 ? -12.208 7.894 12.722 1.00 97.00 115 GLU A C 1
ATOM 937 O O . GLU A 1 115 ? -11.177 8.559 12.713 1.00 97.00 115 GLU A O 1
ATOM 942 N N . ILE A 1 116 ? -12.331 6.781 11.992 1.00 94.31 116 ILE A N 1
ATOM 943 C CA . ILE A 1 116 ? -11.268 6.284 11.102 1.00 94.31 116 ILE A CA 1
ATOM 944 C C . ILE A 1 116 ? -11.025 7.275 9.957 1.00 94.31 116 ILE A C 1
ATOM 946 O O . ILE A 1 116 ? -9.883 7.620 9.661 1.00 94.31 116 ILE A O 1
ATOM 950 N N . SER A 1 117 ? -12.095 7.760 9.322 1.00 95.31 117 SER A N 1
ATOM 951 C CA . SER A 1 117 ? -12.015 8.769 8.259 1.00 95.31 117 SER A CA 1
ATOM 952 C C . SER A 1 117 ? -11.259 10.016 8.730 1.00 95.31 117 SER A C 1
ATOM 954 O O . SER A 1 117 ? -10.351 10.476 8.035 1.00 95.31 117 SER A O 1
ATOM 956 N N . LEU A 1 118 ? -11.565 10.494 9.940 1.00 95.31 118 LEU A N 1
ATOM 957 C CA . LEU A 1 118 ? -10.890 11.626 10.567 1.00 95.31 118 LEU A CA 1
ATOM 958 C C . LEU A 1 118 ? -9.424 11.315 10.904 1.00 95.31 118 LEU A C 1
ATOM 960 O O . LEU A 1 118 ? -8.539 12.064 10.499 1.00 95.31 118 LEU A O 1
ATOM 964 N N . LYS A 1 119 ? -9.155 10.195 11.588 1.00 92.94 119 LYS A N 1
ATOM 965 C CA . LYS A 1 119 ? -7.810 9.785 12.032 1.00 92.94 119 LYS A CA 1
ATOM 966 C C . LYS A 1 119 ? -6.819 9.680 10.875 1.00 92.94 119 LYS A C 1
ATOM 968 O O . LYS A 1 119 ? -5.668 10.081 11.016 1.00 92.94 119 LYS A O 1
ATOM 973 N N . TYR A 1 120 ? -7.256 9.123 9.745 1.00 91.00 120 TYR A N 1
ATOM 974 C CA . TYR A 1 120 ? -6.393 8.882 8.588 1.00 91.00 120 TYR A CA 1
ATOM 975 C C . TYR A 1 120 ? -6.464 9.985 7.522 1.00 91.00 120 TYR A C 1
ATOM 977 O O . TYR A 1 120 ? -5.748 9.892 6.528 1.00 91.00 120 TYR A O 1
ATOM 985 N N . GLY A 1 121 ? -7.312 11.007 7.689 1.00 91.94 121 GLY A N 1
ATOM 986 C CA . GLY A 1 121 ? -7.483 12.073 6.695 1.00 91.94 121 GLY A CA 1
ATOM 987 C C . GLY A 1 121 ? -8.015 11.572 5.346 1.00 91.94 121 GLY A C 1
ATOM 988 O O . GLY A 1 121 ? -7.671 12.110 4.297 1.00 91.94 121 GLY A O 1
ATOM 989 N N . ILE A 1 122 ? -8.831 10.514 5.354 1.00 93.69 122 ILE A N 1
ATOM 990 C CA . ILE A 1 122 ? -9.381 9.887 4.143 1.00 93.69 122 ILE A CA 1
ATOM 991 C C . ILE A 1 122 ? -10.894 10.007 4.118 1.00 93.69 122 ILE A C 1
ATOM 993 O O . ILE A 1 122 ? -11.538 10.011 5.158 1.00 93.69 122 ILE A O 1
ATOM 997 N N . SER A 1 123 ? -11.498 10.011 2.932 1.00 95.19 123 SER A N 1
ATOM 998 C CA . SER A 1 123 ? -12.957 9.958 2.822 1.00 95.19 123 SER A CA 1
ATOM 999 C C . SER A 1 123 ? -13.508 8.558 3.124 1.00 95.19 123 SER A C 1
ATOM 1001 O O . SER A 1 123 ? -12.895 7.547 2.774 1.00 95.19 123 SER A O 1
ATOM 1003 N N . ILE A 1 124 ? -14.713 8.481 3.696 1.00 96.19 124 ILE A N 1
ATOM 1004 C CA . ILE A 1 124 ? -15.418 7.213 3.966 1.00 96.19 124 ILE A CA 1
ATOM 1005 C C . ILE A 1 124 ? -15.494 6.292 2.726 1.00 96.19 124 ILE A C 1
ATOM 1007 O O . ILE A 1 124 ? -15.167 5.107 2.839 1.00 96.19 124 ILE A O 1
ATOM 1011 N N . PRO A 1 125 ? -15.826 6.784 1.511 1.00 96.75 125 PRO A N 1
ATOM 1012 C CA . PRO A 1 125 ? -15.800 5.943 0.314 1.00 96.75 125 PRO A CA 1
ATOM 1013 C C . PRO A 1 125 ? -14.413 5.370 0.001 1.00 96.75 125 PRO A C 1
ATOM 1015 O O . PRO A 1 125 ? -14.303 4.272 -0.542 1.00 96.75 125 PRO A O 1
ATOM 1018 N N . THR A 1 126 ? -13.337 6.090 0.331 1.00 93.88 126 THR A N 1
ATOM 1019 C CA . THR A 1 126 ? -11.966 5.589 0.163 1.00 93.88 126 THR A CA 1
ATOM 1020 C C . THR A 1 126 ? -11.707 4.392 1.066 1.00 93.88 126 THR A C 1
ATOM 1022 O O . THR A 1 126 ? -11.203 3.381 0.573 1.00 93.88 126 THR A O 1
ATOM 1025 N N . LEU A 1 127 ? -12.128 4.469 2.330 1.00 94.69 127 LEU A N 1
ATOM 1026 C CA . LEU A 1 127 ? -12.021 3.364 3.280 1.00 94.69 127 LEU A CA 1
ATOM 1027 C C . LEU A 1 127 ? -12.777 2.120 2.789 1.00 94.69 127 LEU A C 1
ATOM 1029 O O . LEU A 1 127 ? -12.208 1.030 2.756 1.00 94.69 127 LEU A O 1
ATOM 1033 N N . TYR A 1 128 ? -14.017 2.274 2.316 1.00 94.75 128 TYR A N 1
ATOM 1034 C CA . TYR A 1 128 ? -14.780 1.141 1.779 1.00 94.75 128 TYR A CA 1
ATOM 1035 C C . TYR A 1 128 ? -14.153 0.535 0.522 1.00 94.75 128 TYR A C 1
ATOM 1037 O O . TYR A 1 128 ? -14.055 -0.687 0.419 1.00 94.75 128 TYR A O 1
ATOM 1045 N N . ARG A 1 129 ? -13.625 1.355 -0.397 1.00 92.88 129 ARG A N 1
ATOM 1046 C CA . ARG A 1 129 ? -12.876 0.837 -1.556 1.00 92.88 129 ARG A CA 1
ATOM 1047 C C . ARG A 1 129 ? -11.662 0.011 -1.139 1.00 92.88 129 ARG A C 1
ATOM 1049 O O . ARG A 1 129 ? -11.347 -0.975 -1.803 1.00 92.88 129 ARG A O 1
ATOM 1056 N N . TRP A 1 130 ? -10.956 0.422 -0.086 1.00 91.94 130 TRP A N 1
ATOM 1057 C CA . TRP A 1 130 ? -9.819 -0.335 0.442 1.00 91.94 130 TRP A CA 1
ATOM 1058 C C . TRP A 1 130 ? -10.266 -1.641 1.082 1.00 91.94 130 TRP A C 1
ATOM 1060 O O . TRP A 1 130 ? -9.669 -2.671 0.788 1.00 91.94 130 TRP A O 1
ATOM 1070 N N . ARG A 1 131 ? -11.341 -1.620 1.878 1.00 93.38 131 ARG A N 1
ATOM 1071 C CA . ARG A 1 131 ? -11.937 -2.819 2.481 1.00 93.38 131 ARG A CA 1
ATOM 1072 C C . ARG A 1 131 ? -12.321 -3.837 1.417 1.00 93.38 131 ARG A C 1
ATOM 1074 O O . ARG A 1 131 ? -11.923 -4.993 1.502 1.00 93.38 131 ARG A O 1
ATOM 1081 N N . ASP A 1 132 ? -13.066 -3.411 0.404 1.00 91.50 132 ASP A N 1
ATOM 1082 C CA . ASP A 1 132 ? -13.553 -4.318 -0.636 1.00 91.50 132 ASP A CA 1
ATOM 1083 C C . ASP A 1 132 ? -12.394 -4.910 -1.437 1.00 91.50 132 ASP A C 1
ATOM 1085 O O . ASP A 1 132 ? -12.429 -6.076 -1.824 1.00 91.50 132 ASP A O 1
ATOM 1089 N N . GLN A 1 133 ? -11.345 -4.115 -1.669 1.00 85.56 133 GLN A N 1
ATOM 1090 C CA . GLN A 1 133 ? -10.132 -4.608 -2.303 1.00 85.56 133 GLN A CA 1
ATOM 1091 C C . GLN A 1 133 ? -9.394 -5.617 -1.422 1.00 85.56 133 GLN A C 1
ATOM 1093 O O . GLN A 1 133 ? -9.028 -6.683 -1.904 1.00 85.56 133 GLN A O 1
ATOM 1098 N N . PHE A 1 134 ? -9.230 -5.309 -0.137 1.00 87.00 134 PHE A N 1
ATOM 1099 C CA . PHE A 1 134 ? -8.595 -6.192 0.833 1.00 87.00 134 PHE A CA 1
ATOM 1100 C C . PHE A 1 134 ? -9.297 -7.541 0.924 1.00 87.00 134 PHE A C 1
ATOM 1102 O O . PHE A 1 134 ? -8.630 -8.566 0.920 1.00 87.00 134 PHE A O 1
ATOM 1109 N N . LEU A 1 135 ? -10.630 -7.553 0.995 1.00 84.94 135 LEU A N 1
ATOM 1110 C CA . LEU A 1 135 ? -11.398 -8.791 1.112 1.00 84.94 135 LEU A CA 1
ATOM 1111 C C . LEU A 1 135 ? -11.221 -9.683 -0.119 1.00 84.94 135 LEU A C 1
ATOM 1113 O O . LEU A 1 135 ? -10.952 -10.872 0.039 1.00 84.94 135 LEU A O 1
ATOM 1117 N N . ARG A 1 136 ? -11.282 -9.103 -1.326 1.00 81.62 136 ARG A N 1
ATOM 1118 C CA . ARG A 1 136 ? -11.009 -9.838 -2.570 1.00 81.62 136 ARG A CA 1
ATOM 1119 C C . ARG A 1 136 ? -9.593 -10.404 -2.600 1.00 81.62 136 ARG A C 1
ATOM 1121 O O . ARG A 1 136 ? -9.403 -11.577 -2.903 1.00 81.62 136 ARG A O 1
ATOM 1128 N N . ASP A 1 137 ? -8.601 -9.584 -2.263 1.00 77.12 137 ASP A N 1
ATOM 1129 C CA . ASP A 1 137 ? -7.207 -10.017 -2.317 1.00 77.12 137 ASP A CA 1
ATOM 1130 C C . ASP A 1 137 ? -6.906 -11.062 -1.236 1.00 77.12 137 ASP A C 1
ATOM 1132 O O . ASP A 1 137 ? -6.246 -12.057 -1.517 1.00 77.12 137 ASP A O 1
ATOM 1136 N N . LYS A 1 138 ? -7.443 -10.900 -0.020 1.00 79.19 138 LYS A N 1
ATOM 1137 C CA . LYS A 1 138 ? -7.325 -11.874 1.076 1.00 79.19 138 LYS A CA 1
ATOM 1138 C C . LYS A 1 138 ? -7.859 -13.245 0.662 1.00 79.19 138 LYS A C 1
ATOM 1140 O O . LYS A 1 138 ? -7.223 -14.248 0.969 1.00 79.19 138 LYS A O 1
ATOM 1145 N N . GLU A 1 139 ? -8.999 -13.299 -0.021 1.00 79.00 139 GLU A N 1
ATOM 1146 C CA . GLU A 1 139 ? -9.578 -14.559 -0.494 1.00 79.00 139 GLU A CA 1
ATOM 1147 C C . GLU A 1 139 ? -8.647 -15.276 -1.483 1.00 79.00 139 GLU A C 1
ATOM 1149 O O . GLU A 1 139 ? -8.336 -16.453 -1.299 1.00 79.00 139 GLU A O 1
ATOM 1154 N N . ILE A 1 140 ? -8.139 -14.553 -2.488 1.00 72.12 140 ILE A N 1
ATOM 1155 C CA . ILE A 1 140 ? -7.176 -15.088 -3.467 1.00 72.12 140 ILE A CA 1
ATOM 1156 C C . ILE A 1 140 ? -5.925 -15.616 -2.754 1.00 72.12 140 ILE A C 1
ATOM 1158 O O . ILE A 1 140 ? -5.409 -16.684 -3.083 1.00 72.12 140 ILE A O 1
ATOM 1162 N N . TRP A 1 141 ? -5.446 -14.879 -1.755 1.00 68.12 141 TRP A N 1
ATOM 1163 C CA . TRP A 1 141 ? -4.255 -15.231 -0.991 1.00 68.12 141 TRP A CA 1
ATOM 1164 C C . TRP A 1 141 ? -4.439 -16.496 -0.154 1.00 68.12 141 TRP A C 1
ATOM 1166 O O . TRP A 1 141 ? -3.581 -17.376 -0.190 1.00 68.12 141 TRP A O 1
ATOM 1176 N N . LEU A 1 142 ? -5.558 -16.617 0.562 1.00 71.38 142 LEU A N 1
ATOM 1177 C CA . LEU A 1 142 ? -5.862 -17.810 1.355 1.00 71.38 142 LEU A CA 1
ATOM 1178 C C . LEU A 1 142 ? -6.021 -19.052 0.470 1.00 71.38 142 LEU A C 1
ATOM 1180 O O . LEU A 1 142 ? -5.530 -20.118 0.831 1.00 71.38 142 LEU A O 1
ATOM 1184 N N . LYS A 1 143 ? -6.618 -18.906 -0.720 1.00 73.38 143 LYS A N 1
ATOM 1185 C CA . LYS A 1 143 ? -6.681 -19.981 -1.724 1.00 73.38 143 LYS A CA 1
ATOM 1186 C C . LYS A 1 143 ? -5.286 -20.411 -2.199 1.00 73.38 143 LYS A C 1
ATOM 1188 O O . LYS A 1 143 ? -5.024 -21.602 -2.337 1.00 73.38 143 LYS A O 1
ATOM 1193 N N . GLY A 1 144 ? -4.372 -19.460 -2.404 1.00 65.19 144 GLY A N 1
ATOM 1194 C CA . GLY A 1 144 ? -2.977 -19.748 -2.749 1.00 65.19 144 GLY A CA 1
ATOM 1195 C C . GLY A 1 144 ? -2.216 -20.493 -1.645 1.00 65.19 144 GLY A C 1
ATOM 1196 O O . GLY A 1 144 ? -1.483 -21.430 -1.946 1.00 65.19 144 GLY A O 1
ATOM 1197 N N . LEU A 1 145 ? -2.416 -20.115 -0.379 1.00 61.72 145 LEU A N 1
ATOM 1198 C CA . LEU A 1 145 ? -1.821 -20.806 0.773 1.00 61.72 145 LEU A CA 1
ATOM 1199 C C . LEU A 1 145 ? -2.348 -22.239 0.908 1.00 61.72 145 LEU A C 1
ATOM 1201 O O . LEU A 1 145 ? -1.553 -23.162 1.039 1.00 61.72 145 LEU A O 1
ATOM 1205 N N . HIS A 1 146 ? -3.659 -22.442 0.751 1.00 71.06 146 HIS A N 1
ATOM 1206 C CA . HIS A 1 146 ? -4.254 -23.780 0.757 1.00 71.06 146 HIS A CA 1
ATOM 1207 C C . HIS A 1 146 ? -3.622 -24.706 -0.299 1.00 71.06 146 HIS A C 1
ATOM 1209 O O . HIS A 1 146 ? -3.429 -25.891 -0.044 1.00 71.06 146 HIS A O 1
ATOM 1215 N N . ASN A 1 147 ? -3.261 -24.186 -1.477 1.00 63.84 147 ASN A N 1
ATOM 1216 C CA . ASN A 1 147 ? -2.560 -24.965 -2.503 1.00 63.84 147 ASN A CA 1
ATOM 1217 C C . ASN A 1 147 ? -1.146 -25.392 -2.068 1.00 63.84 147 ASN A C 1
ATOM 1219 O O . ASN A 1 147 ? -0.723 -26.493 -2.396 1.00 63.84 147 ASN A O 1
ATOM 1223 N N . ILE A 1 148 ? -0.425 -24.545 -1.322 1.00 57.94 148 ILE A N 1
ATOM 1224 C CA . ILE A 1 148 ? 0.900 -24.887 -0.771 1.00 57.94 148 ILE A CA 1
ATOM 1225 C C . ILE A 1 148 ? 0.773 -26.009 0.268 1.00 57.94 148 ILE A C 1
ATOM 1227 O O . ILE A 1 148 ? 1.605 -26.912 0.299 1.00 57.94 148 ILE A O 1
ATOM 1231 N N . ASP A 1 149 ? -0.289 -25.976 1.073 1.00 63.28 149 ASP A N 1
ATOM 1232 C CA . ASP A 1 149 ? -0.539 -26.964 2.127 1.00 63.28 149 ASP A CA 1
ATOM 1233 C C . ASP A 1 149 ? -1.155 -28.278 1.595 1.00 63.28 149 ASP A C 1
ATOM 1235 O O . ASP A 1 149 ? -1.173 -29.293 2.295 1.00 63.28 149 ASP A O 1
ATOM 1239 N N . THR A 1 150 ? -1.651 -28.297 0.351 1.00 74.50 150 THR A N 1
ATOM 1240 C CA . THR A 1 150 ? -2.282 -29.475 -0.265 1.00 74.50 150 THR A CA 1
ATOM 1241 C C . THR A 1 150 ? -1.260 -30.297 -1.053 1.00 74.50 150 THR A C 1
ATOM 1243 O O . THR A 1 150 ? -0.680 -29.827 -2.028 1.00 74.50 150 THR A O 1
ATOM 1246 N N . SER A 1 151 ? -1.077 -31.574 -0.699 1.00 79.44 151 SER A N 1
ATOM 1247 C CA . SER A 1 151 ? -0.223 -32.474 -1.487 1.00 79.44 151 SER A CA 1
ATOM 1248 C C . SER A 1 151 ? -0.833 -32.790 -2.858 1.00 79.44 151 SER A C 1
ATOM 1250 O O . SER A 1 151 ? -2.054 -32.893 -3.002 1.00 79.44 151 SER A O 1
ATOM 1252 N N . SER A 1 152 ? 0.009 -33.032 -3.869 1.00 77.00 152 SER A N 1
ATOM 1253 C CA . SER A 1 152 ? -0.452 -33.393 -5.221 1.00 77.00 152 SER A CA 1
ATOM 1254 C C . SER A 1 152 ? -1.369 -34.621 -5.223 1.00 77.00 152 SER A C 1
ATOM 1256 O O . SER A 1 152 ? -2.343 -34.655 -5.971 1.00 77.00 152 SER A O 1
ATOM 1258 N N . TYR A 1 153 ? -1.105 -35.601 -4.350 1.00 80.69 153 TYR A N 1
ATOM 1259 C CA . TYR A 1 153 ? -1.966 -36.773 -4.171 1.00 80.69 153 TYR A CA 1
ATOM 1260 C C . TYR A 1 153 ? -3.353 -36.391 -3.641 1.00 80.69 153 TYR A C 1
ATOM 1262 O O . TYR A 1 153 ? -4.355 -36.810 -4.211 1.00 80.69 153 TYR A O 1
ATOM 1270 N N . SER A 1 154 ? -3.417 -35.563 -2.591 1.00 76.44 154 SER A N 1
ATOM 1271 C CA . SER A 1 154 ? -4.683 -35.094 -2.011 1.00 76.44 154 SER A CA 1
ATOM 1272 C C . SER A 1 154 ? -5.517 -34.321 -3.038 1.00 76.44 154 SER A C 1
ATOM 1274 O O . SER A 1 154 ? -6.714 -34.565 -3.185 1.00 76.44 154 SER A O 1
ATOM 1276 N N . PHE A 1 155 ? -4.863 -33.460 -3.823 1.00 71.69 155 PHE A N 1
ATOM 1277 C CA . PHE A 1 155 ? -5.506 -32.701 -4.893 1.00 71.69 155 PHE A CA 1
ATOM 1278 C C . PHE A 1 155 ? -6.082 -33.607 -5.991 1.00 71.69 155 PHE A C 1
ATOM 1280 O O . PHE A 1 155 ? -7.251 -33.476 -6.351 1.00 71.69 155 PHE A O 1
ATOM 1287 N N . ILE A 1 156 ? -5.287 -34.554 -6.501 1.00 72.50 156 ILE A N 1
ATOM 1288 C CA . ILE A 1 156 ? -5.727 -35.490 -7.545 1.00 72.50 156 ILE A CA 1
ATOM 1289 C C . ILE A 1 156 ? -6.849 -36.393 -7.021 1.00 72.50 156 ILE A C 1
ATOM 1291 O O . ILE A 1 156 ? -7.853 -36.577 -7.705 1.00 72.50 156 ILE A O 1
ATOM 1295 N N . HIS A 1 157 ? -6.724 -36.914 -5.799 1.00 75.38 157 HIS A N 1
ATOM 1296 C CA . HIS A 1 157 ? -7.761 -37.725 -5.164 1.00 75.38 157 HIS A CA 1
ATOM 1297 C C . HIS A 1 157 ? -9.080 -36.948 -5.034 1.00 75.38 157 HIS A C 1
ATOM 1299 O O . HIS A 1 157 ? -10.141 -37.467 -5.372 1.00 75.38 157 HIS A O 1
ATOM 1305 N N . HIS A 1 158 ? -9.022 -35.680 -4.616 1.00 70.31 158 HIS A N 1
ATOM 1306 C CA . HIS A 1 158 ? -10.193 -34.806 -4.553 1.00 70.31 158 HIS A CA 1
ATOM 1307 C C . HIS A 1 158 ? -10.818 -34.582 -5.942 1.00 70.31 158 HIS A C 1
ATOM 1309 O O . HIS A 1 158 ? -12.020 -34.793 -6.104 1.00 70.31 158 HIS A O 1
ATOM 1315 N N . LEU A 1 159 ? -10.008 -34.265 -6.961 1.00 63.84 159 LEU A N 1
ATOM 1316 C CA . LEU A 1 159 ? -10.460 -34.049 -8.341 1.00 63.84 159 LEU A CA 1
ATOM 1317 C C . LEU A 1 159 ? -11.157 -35.290 -8.932 1.00 63.84 159 LEU A C 1
ATOM 1319 O O . LEU A 1 159 ? -12.202 -35.176 -9.573 1.00 63.84 159 LEU A O 1
ATOM 1323 N N . LEU A 1 160 ? -10.587 -36.474 -8.699 1.00 62.62 160 LEU A N 1
ATOM 1324 C CA . LEU A 1 160 ? -11.077 -37.749 -9.230 1.00 62.62 160 LEU A CA 1
ATOM 1325 C C . LEU A 1 160 ? -12.261 -38.321 -8.437 1.00 62.62 160 LEU A C 1
ATOM 1327 O O . LEU A 1 160 ? -13.021 -39.122 -8.975 1.00 62.62 160 LEU A O 1
ATOM 1331 N N . SER A 1 161 ? -12.466 -37.889 -7.188 1.00 70.88 161 SER A N 1
ATOM 1332 C CA . SER A 1 161 ? -13.603 -38.312 -6.353 1.00 70.88 161 SER A CA 1
ATOM 1333 C C . SER A 1 161 ? -14.957 -37.693 -6.759 1.00 70.88 161 SER A C 1
ATOM 1335 O O . SER A 1 161 ? -15.997 -38.045 -6.201 1.00 70.88 161 SER A O 1
ATOM 1337 N N . GLY A 1 162 ? -14.969 -36.804 -7.761 1.00 54.03 162 GLY A N 1
ATOM 1338 C CA . GLY A 1 162 ? -16.135 -36.490 -8.598 1.00 54.03 162 GLY A CA 1
ATOM 1339 C C . GLY A 1 162 ? -17.237 -35.610 -7.997 1.00 54.03 162 GLY A C 1
ATOM 1340 O O . GLY A 1 162 ? -18.055 -35.092 -8.754 1.00 54.03 162 GLY A O 1
ATOM 1341 N N . LYS A 1 163 ? -17.278 -35.378 -6.679 1.00 57.59 163 LYS A N 1
ATOM 1342 C CA . LYS A 1 163 ? -18.363 -34.590 -6.056 1.00 57.59 163 LYS A CA 1
ATOM 1343 C C . LYS A 1 163 ? -18.273 -33.071 -6.279 1.00 57.59 163 LYS A C 1
ATOM 1345 O O . LYS A 1 163 ? -19.307 -32.418 -6.228 1.00 57.59 163 LYS A O 1
ATOM 1350 N N . ASP A 1 164 ? -17.095 -32.528 -6.605 1.00 55.41 164 ASP A N 1
ATOM 1351 C CA . ASP A 1 164 ? -16.850 -31.072 -6.608 1.00 55.41 164 ASP A CA 1
ATOM 1352 C C . ASP A 1 164 ? -16.281 -30.494 -7.918 1.00 55.41 164 ASP A C 1
ATOM 1354 O O . ASP A 1 164 ? -15.855 -29.341 -7.961 1.00 55.41 164 ASP A O 1
ATOM 1358 N N . PHE A 1 165 ? -16.299 -31.229 -9.036 1.00 55.38 165 PHE A N 1
ATOM 1359 C CA . PHE A 1 165 ? -15.701 -30.731 -10.288 1.00 55.38 165 PHE A CA 1
ATOM 1360 C C . PHE A 1 165 ? -16.368 -29.444 -10.817 1.00 55.38 165 PHE A C 1
ATOM 1362 O O . PHE A 1 165 ? -15.698 -28.547 -11.330 1.00 55.38 165 PHE A O 1
ATOM 1369 N N . SER A 1 166 ? -17.688 -29.310 -10.664 1.00 55.22 166 SER A N 1
ATOM 1370 C CA . SER A 1 166 ? -18.431 -28.107 -11.067 1.00 55.22 166 SER A CA 1
ATOM 1371 C C . SER A 1 166 ? -18.125 -26.896 -10.172 1.00 55.22 166 SER A C 1
ATOM 1373 O O . SER A 1 166 ? -18.047 -25.767 -10.669 1.00 55.22 166 SER A O 1
ATOM 1375 N N . VAL A 1 167 ? -17.894 -27.130 -8.875 1.00 58.66 167 VAL A N 1
ATOM 1376 C CA . VAL A 1 167 ? -17.462 -26.123 -7.894 1.00 58.66 167 VAL A CA 1
ATOM 1377 C C . VAL A 1 167 ? -16.036 -25.678 -8.209 1.00 58.66 167 VAL A C 1
ATOM 1379 O O . VAL A 1 167 ? -15.805 -24.485 -8.414 1.00 58.66 167 VAL A O 1
ATOM 1382 N N . PHE A 1 168 ? -15.125 -26.634 -8.392 1.00 59.56 168 PHE A N 1
ATOM 1383 C CA . PHE A 1 168 ? -13.745 -26.398 -8.809 1.00 59.56 168 PHE A CA 1
ATOM 1384 C C . PHE A 1 168 ? -13.669 -25.590 -10.111 1.00 59.56 168 PHE A C 1
ATOM 1386 O O . PHE A 1 168 ? -12.996 -24.564 -10.169 1.00 59.56 168 PHE A O 1
ATOM 1393 N N . ALA A 1 169 ? -14.411 -25.981 -11.153 1.00 55.31 169 ALA A N 1
ATOM 1394 C CA . ALA A 1 169 ? -14.393 -25.289 -12.442 1.00 55.31 169 ALA A CA 1
ATOM 1395 C C . ALA A 1 169 ? -14.893 -23.835 -12.348 1.00 55.31 169 ALA A C 1
ATOM 1397 O O . ALA A 1 169 ? -14.414 -22.957 -13.073 1.00 55.31 169 ALA A O 1
ATOM 1398 N N . ARG A 1 170 ? -15.860 -23.559 -11.463 1.00 60.34 170 ARG A N 1
ATOM 1399 C CA . ARG A 1 170 ? -16.352 -22.201 -11.195 1.00 60.34 170 ARG A CA 1
ATOM 1400 C C . ARG A 1 170 ? -15.307 -21.364 -10.460 1.00 60.34 170 ARG A C 1
ATOM 1402 O O . ARG A 1 170 ? -15.030 -20.248 -10.897 1.00 60.34 170 ARG A O 1
ATOM 1409 N N . GLU A 1 171 ? -14.712 -21.896 -9.398 1.00 57.75 171 GLU A N 1
ATOM 1410 C CA . GLU A 1 171 ? -13.695 -21.192 -8.610 1.00 57.75 171 GLU A CA 1
ATOM 1411 C C . GLU A 1 171 ? -12.409 -20.952 -9.405 1.00 57.75 171 GLU A C 1
ATOM 1413 O O . GLU A 1 171 ? -11.854 -19.854 -9.369 1.00 57.75 171 GLU A O 1
ATOM 1418 N N . PHE A 1 172 ? -11.976 -21.928 -10.201 1.00 52.34 172 PHE A N 1
ATOM 1419 C CA . PHE A 1 172 ? -10.802 -21.817 -11.064 1.00 52.34 172 PHE A CA 1
ATOM 1420 C C . PHE A 1 172 ? -10.921 -20.627 -12.030 1.00 52.34 172 PHE A C 1
ATOM 1422 O O . PHE A 1 172 ? -10.020 -19.791 -12.113 1.00 52.34 172 PHE A O 1
ATOM 1429 N N . ARG A 1 173 ? -12.078 -20.470 -12.690 1.00 49.25 173 ARG A N 1
ATOM 1430 C CA . ARG A 1 173 ? -12.340 -19.338 -13.600 1.00 49.25 173 ARG A CA 1
ATOM 1431 C C . ARG A 1 173 ? -12.335 -17.980 -12.896 1.00 49.25 173 ARG A C 1
ATOM 1433 O O . ARG A 1 173 ? -11.928 -16.990 -13.495 1.00 49.25 173 ARG A O 1
ATOM 1440 N N . GLN A 1 174 ? -12.776 -17.928 -11.641 1.00 51.09 174 GLN A N 1
ATOM 1441 C CA . GLN A 1 174 ? -12.839 -16.691 -10.859 1.00 51.09 174 GLN A CA 1
ATOM 1442 C C . GLN A 1 174 ? -11.482 -16.298 -10.250 1.00 51.09 174 GLN A C 1
ATOM 1444 O O . GLN A 1 174 ? -11.234 -15.113 -10.043 1.00 51.09 174 GLN A O 1
ATOM 1449 N N . THR A 1 175 ? -10.597 -17.269 -9.999 1.00 53.41 175 THR A N 1
ATOM 1450 C CA . THR A 1 175 ? -9.367 -17.062 -9.211 1.00 53.41 175 THR A CA 1
ATOM 1451 C C . THR A 1 175 ? -8.096 -16.967 -10.069 1.00 53.41 175 THR A C 1
ATOM 1453 O O . THR A 1 175 ? -7.164 -16.257 -9.697 1.00 53.41 175 THR A O 1
ATOM 1456 N N . VAL A 1 176 ? -8.040 -17.645 -11.223 1.00 48.03 176 VAL A N 1
ATOM 1457 C CA . VAL A 1 176 ? -6.807 -17.773 -12.035 1.00 48.03 176 VAL A CA 1
ATOM 1458 C C . VAL A 1 176 ? -6.610 -16.621 -13.032 1.00 48.03 176 VAL A C 1
ATOM 1460 O O . VAL A 1 176 ? -5.483 -16.258 -13.352 1.00 48.03 176 VAL A O 1
ATOM 1463 N N . TYR A 1 177 ? -7.685 -15.982 -13.500 1.00 40.03 177 TYR A N 1
ATOM 1464 C CA . TYR A 1 177 ? -7.592 -14.917 -14.512 1.00 40.03 177 TYR A CA 1
ATOM 1465 C C . TYR A 1 177 ? -7.098 -13.545 -14.002 1.00 40.03 177 TYR A C 1
ATOM 1467 O O . TYR A 1 177 ? -6.519 -12.795 -14.791 1.00 40.03 177 TYR A O 1
ATOM 1475 N N . PRO A 1 178 ? -7.291 -13.168 -12.724 1.00 48.09 178 PRO A N 1
ATOM 1476 C CA . PRO A 1 178 ? -6.774 -11.922 -12.189 1.00 48.09 178 PRO A CA 1
ATOM 1477 C C . PRO A 1 178 ? -5.848 -12.207 -11.009 1.00 48.09 178 PRO A C 1
ATOM 1479 O O . PRO A 1 178 ? -6.161 -11.857 -9.873 1.00 48.09 178 PRO A O 1
ATOM 1482 N N . HIS A 1 179 ? -4.678 -12.799 -11.236 1.00 48.56 179 HIS A N 1
ATOM 1483 C CA . HIS A 1 179 ? -3.620 -12.602 -10.247 1.00 48.56 179 HIS A CA 1
ATOM 1484 C C . HIS A 1 179 ? -3.439 -11.065 -10.110 1.00 48.56 179 HIS A C 1
ATOM 1486 O O . HIS A 1 179 ? -3.586 -10.316 -11.061 1.00 48.56 179 HIS A O 1
ATOM 1492 N N . ARG A 1 180 ? -3.353 -10.500 -8.918 1.00 53.59 180 ARG A N 1
ATOM 1493 C CA . ARG A 1 180 ? -3.170 -9.052 -8.710 1.00 53.59 180 ARG A CA 1
ATOM 1494 C C . ARG A 1 180 ? -2.304 -8.937 -7.475 1.00 53.59 180 ARG A C 1
ATOM 1496 O O . ARG A 1 180 ? -2.418 -9.760 -6.567 1.00 53.59 180 ARG A O 1
ATOM 1503 N N . MET A 1 181 ? -1.404 -7.961 -7.433 1.00 56.84 181 MET A N 1
ATOM 1504 C CA . MET A 1 181 ? -0.692 -7.707 -6.185 1.00 56.84 181 MET A CA 1
ATOM 1505 C C . MET A 1 181 ? -1.672 -7.229 -5.112 1.00 56.84 181 MET A C 1
ATOM 1507 O O . MET A 1 181 ? -2.606 -6.485 -5.403 1.00 56.84 181 MET A O 1
ATOM 1511 N N . PHE A 1 182 ? -1.421 -7.631 -3.865 1.00 54.94 182 PHE A N 1
ATOM 1512 C CA . PHE A 1 182 ? -2.247 -7.291 -2.708 1.00 54.94 182 PHE A CA 1
ATOM 1513 C C . PHE A 1 182 ? -2.455 -5.777 -2.594 1.00 54.94 182 PHE A C 1
ATOM 1515 O O . PHE A 1 182 ? -1.494 -5.017 -2.473 1.00 54.94 182 PHE A O 1
ATOM 1522 N N . LEU A 1 183 ? -3.713 -5.342 -2.647 1.00 55.56 183 LEU A N 1
ATOM 1523 C CA . LEU A 1 183 ? -4.164 -3.951 -2.622 1.00 55.56 183 LEU A CA 1
ATOM 1524 C C . LEU A 1 183 ? -3.741 -3.097 -3.836 1.00 55.56 183 LEU A C 1
ATOM 1526 O O . LEU A 1 183 ? -3.923 -1.873 -3.826 1.00 55.56 183 LEU A O 1
ATOM 1530 N N . GLN A 1 184 ? -3.251 -3.712 -4.922 1.00 60.19 184 GLN A N 1
ATOM 1531 C CA . GLN A 1 184 ? -2.821 -3.027 -6.148 1.00 60.19 184 GLN A CA 1
ATOM 1532 C C . GLN A 1 184 ? -3.630 -3.490 -7.373 1.00 60.19 184 GLN A C 1
ATOM 1534 O O . GLN A 1 184 ? -3.457 -4.581 -7.904 1.00 60.19 184 GLN A O 1
ATOM 1539 N N . ASN A 1 185 ? -4.503 -2.609 -7.868 1.00 51.75 185 ASN A N 1
ATOM 1540 C CA . ASN A 1 185 ? -5.444 -2.901 -8.961 1.00 51.75 185 ASN A CA 1
ATOM 1541 C C . ASN A 1 185 ? -5.012 -2.421 -10.355 1.00 51.75 185 ASN A C 1
ATOM 1543 O O . ASN A 1 185 ? -5.817 -2.454 -11.285 1.00 51.75 185 ASN A O 1
ATOM 1547 N N . HIS A 1 186 ? -3.793 -1.913 -10.525 1.00 53.03 186 HIS A N 1
ATOM 1548 C CA . HIS A 1 186 ? -3.366 -1.395 -11.826 1.00 53.03 186 HIS A CA 1
ATOM 1549 C C . HIS A 1 186 ? -2.798 -2.511 -12.715 1.00 53.03 186 HIS A C 1
ATOM 1551 O O . HIS A 1 186 ? -2.181 -3.454 -12.226 1.00 53.03 186 HIS A O 1
ATOM 1557 N N . LYS A 1 187 ? -2.940 -2.364 -14.041 1.00 42.78 187 LYS A N 1
ATOM 1558 C CA . LYS A 1 187 ? -2.461 -3.340 -15.043 1.00 42.78 187 LYS A CA 1
ATOM 1559 C C . LYS A 1 187 ? -0.980 -3.724 -14.870 1.00 42.78 187 LYS A C 1
ATOM 1561 O O . LYS A 1 187 ? -0.612 -4.862 -15.115 1.00 42.78 187 LYS A O 1
ATOM 1566 N N . ASN A 1 188 ? -0.153 -2.799 -14.377 1.00 42.62 188 ASN A N 1
ATOM 1567 C CA . ASN A 1 188 ? 1.290 -3.006 -14.184 1.00 42.62 188 ASN A CA 1
ATOM 1568 C C . ASN A 1 188 ? 1.682 -3.721 -12.874 1.00 42.62 188 ASN A C 1
ATOM 1570 O O . ASN A 1 188 ? 2.867 -3.814 -12.579 1.00 42.62 188 ASN A O 1
ATOM 1574 N N . ALA A 1 189 ? 0.725 -4.176 -12.056 1.00 42.72 189 ALA A N 1
ATOM 1575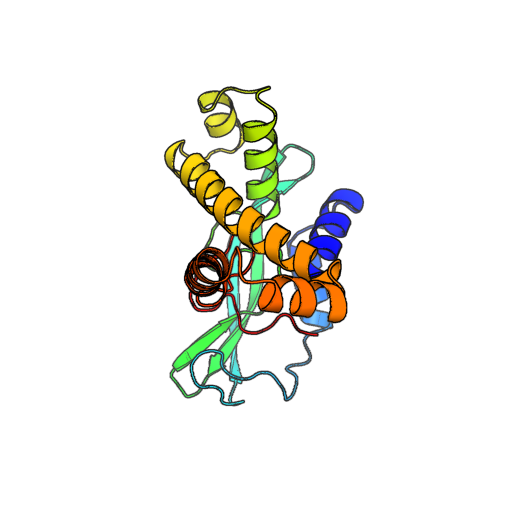 C CA . ALA A 1 189 ? 0.996 -4.735 -10.725 1.00 42.72 189 ALA A CA 1
ATOM 1576 C C . ALA A 1 189 ? 1.730 -6.081 -10.775 1.00 42.72 189 ALA A C 1
ATOM 1578 O O . ALA A 1 189 ? 2.195 -6.578 -9.767 1.00 42.72 189 ALA A O 1
ATOM 1579 N N . PHE A 1 190 ? 1.839 -6.690 -11.945 1.00 42.53 190 PHE A N 1
ATOM 1580 C CA . PHE A 1 190 ? 2.318 -8.055 -12.071 1.00 42.53 190 PHE A CA 1
ATOM 1581 C C . PHE A 1 190 ? 3.808 -8.244 -12.244 1.00 42.53 190 PHE A C 1
ATOM 1583 O O . PHE A 1 190 ? 4.305 -9.341 -12.015 1.00 42.53 190 PHE A O 1
ATOM 1590 N N . LEU A 1 191 ? 4.501 -7.245 -12.774 1.00 39.09 191 LEU A N 1
ATOM 1591 C CA . LEU A 1 191 ? 5.531 -7.616 -13.733 1.00 39.09 191 LEU A CA 1
ATOM 1592 C C . LEU A 1 191 ? 6.962 -7.629 -13.224 1.00 39.09 191 LEU A C 1
ATOM 1594 O O . LEU A 1 191 ? 7.800 -8.038 -14.002 1.00 39.09 191 LEU A O 1
ATOM 1598 N N . HIS A 1 192 ? 7.238 -7.323 -11.950 1.00 37.06 192 HIS A N 1
ATOM 1599 C CA . HIS A 1 192 ? 8.568 -7.546 -11.355 1.00 37.06 192 HIS A CA 1
ATOM 1600 C C . HIS A 1 192 ? 8.508 -7.647 -9.825 1.00 37.06 192 HIS A C 1
ATOM 1602 O O . HIS A 1 192 ? 8.638 -6.638 -9.136 1.00 37.06 192 HIS A O 1
ATOM 1608 N N . GLN A 1 193 ? 8.303 -8.855 -9.281 1.00 34.16 193 GLN A N 1
ATOM 1609 C CA . GLN A 1 193 ? 8.628 -9.183 -7.874 1.00 34.16 193 GLN A CA 1
ATOM 1610 C C . GLN A 1 193 ? 9.192 -10.596 -7.674 1.00 34.16 193 GLN A C 1
ATOM 1612 O O . GLN A 1 193 ? 9.099 -11.157 -6.578 1.00 34.16 193 GLN A O 1
ATOM 1617 N N . PHE A 1 194 ? 9.791 -11.162 -8.716 1.00 25.39 194 PHE A N 1
ATOM 1618 C CA . PHE A 1 194 ? 10.646 -12.334 -8.583 1.00 25.39 194 PHE A CA 1
ATOM 1619 C C . PHE A 1 194 ? 12.082 -11.927 -8.879 1.00 25.39 194 PHE A C 1
ATOM 1621 O O . PHE A 1 194 ? 12.576 -12.178 -9.968 1.00 25.39 194 PHE A O 1
ATOM 1628 N N . VAL A 1 195 ? 12.686 -11.253 -7.897 1.00 26.55 195 VAL A N 1
ATOM 1629 C CA . VAL A 1 195 ? 14.023 -11.562 -7.370 1.00 26.55 195 VAL A CA 1
ATOM 1630 C C . VAL A 1 195 ? 13.959 -11.362 -5.854 1.00 26.55 195 VAL A C 1
ATOM 1632 O O . VAL A 1 195 ? 13.331 -10.370 -5.403 1.00 26.55 195 VAL A O 1
#

Secondary structure (DSSP, 8-state):
-HHHHHHHHHHHHHT--HHHHHHHHHHS----TT---TTT----EEEEEEEEEEEEEEETTEEEEEEEEEEEEEETTS-EEE---TTS-TT-SB-HHHHHHHHHHHHHTSS-HHHHHHHHT--HHHHHHHHHHHHHHHHHHHHHHHHHHS-HHHHHHHHHT-SSHHHHHHHHHHHSTT---TT--SGGGGSS---

Foldseek 3Di:
DVQLVVVLCCCVVVVDDQQNVQVVLVVPPPLDQCPADLVPRHSAKDWDDKDWDWAWEQGPLATDIDIHIFTKTAHPVGDIDTRHPPQQAPPDRYTVRLLVVLVCCVVVVPDDLVVSCVRSVHDSVVNVVSVVLQVVLVVLVVVVVVVVVADPVNVVCVCVV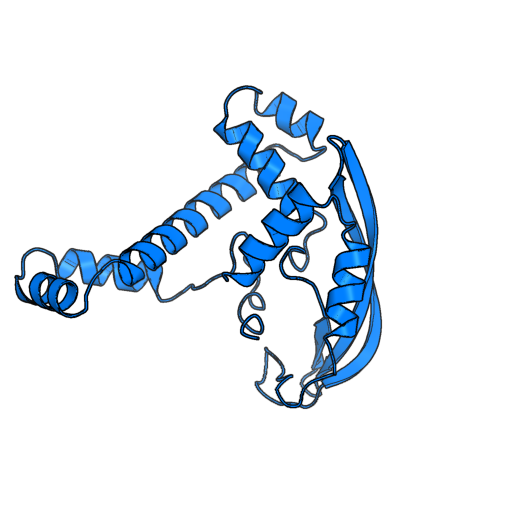PPCVVVVVVVCVVRVPDPARRSHDDPSRPDDDDD

pLDDT: mean 73.26, std 16.35, range [25.39, 97.38]

Sequence (195 aa):
MINLFVQIIKIEKKNISIQSLIDHTLLGYSGSPDDHCTSCGRSHLKKLENYERWITEHKNGNIIETKIRTKRYKCECGHSHVVLPSVIVPYRHHSLMMILHALYDYFSQKLTVSEISLKYGISIPTLYRWRDQFLRDKEIWLKGLHNIDTSSYSFIHHLLSGKDFSVFAREFRQTVYPHRMFLQNHKNAFLHQFV